Protein AF-X0X0X7-F1 (afdb_monomer)

pLDDT: mean 75.42, std 18.45, range [40.5, 97.12]

Organism: NCBI:txid412755

Sequence (252 aa):
PTFTTLTLSTIAAEDSDVDKFLVDSSGLIKYRTGIQVLSDIGASASGHNHSGVYQPLDVELTSLALLSYAAASFVKMTGVNTFALRTLQETSDDLEATIDHDNLFNFTSDEHFLQSAITEVGTIATGVWEGTDVGVSHGGTGQSTALAGFDALCPTGTKGDLAVYGGSSASVALGVGTNDQVLTADSNEASGIKWADAAGGGGYNPVPVCTSYGTEAILSSGSNDEITGSNQACDWVWLANQDNYKYLLIAG

Secondary structure (DSSP, 8-state):
---S-------PPPSS--SEEEEEETTEEEEEEHHHHHHHTTPPPS---GGGTSPP--HHHHHHHT---SSSEEEEEEETTEEEEEEHHHHHHHHHHHS-GGGSTTS-TT----HHHHHS-SS--SS---S----GGGTS-S-SSHHHHHHHH-S--STT-EEEE-STT-EEEEPPPPTTEEEEE-TTSTTSEEEEEPPP------------SS------S----------TTS-------TT---------

Solvent-accessible surface area (backbone atoms only — not comparable to full-atom values): 17124 Å² total; per-residue (Å²): 136,90,78,93,73,88,84,82,92,77,85,80,87,73,99,60,91,65,58,59,44,82,40,81,57,95,92,41,83,44,75,36,40,51,70,52,47,34,62,75,72,71,56,75,75,98,66,84,72,48,60,86,77,44,85,57,93,43,64,46,58,52,30,54,70,68,62,73,93,84,65,79,58,46,85,41,78,82,48,91,56,33,52,43,79,38,45,56,64,62,50,49,51,54,44,60,74,64,50,54,64,52,72,38,96,89,44,66,64,79,72,73,68,52,70,62,64,66,76,62,56,76,64,90,85,76,82,85,81,87,67,78,59,50,41,53,95,75,77,40,46,48,40,94,43,74,67,59,19,49,54,64,72,42,62,46,88,57,88,66,39,40,78,37,57,44,50,102,88,43,68,34,51,43,68,56,63,63,90,76,43,37,86,38,84,32,87,88,42,66,51,38,50,42,68,38,71,58,73,76,75,75,72,80,73,78,72,84,75,80,85,77,84,91,73,93,76,83,80,76,90,84,66,97,66,80,84,86,71,94,49,101,86,59,91,80,81,85,78,90,63,100,76,85,74,89,78,88,81,81,81,130

Structure (mmCIF, N/CA/C/O backbone):
data_AF-X0X0X7-F1
#
_entry.id   AF-X0X0X7-F1
#
loop_
_atom_site.group_PDB
_atom_site.id
_atom_site.type_symbol
_atom_site.label_atom_id
_atom_site.label_alt_id
_atom_site.label_comp_id
_atom_site.label_asym_id
_atom_site.label_entity_id
_atom_site.label_seq_id
_atom_site.pdbx_PDB_ins_code
_atom_site.Cartn_x
_atom_site.Cartn_y
_atom_site.Cartn_z
_atom_site.occupancy
_atom_site.B_iso_or_equiv
_atom_site.auth_seq_id
_atom_site.auth_comp_id
_atom_site.auth_asym_id
_atom_site.auth_atom_id
_atom_site.pdbx_PDB_model_num
ATOM 1 N N . PRO A 1 1 ? -43.824 -18.097 107.275 1.00 55.06 1 PRO A N 1
ATOM 2 C CA . PRO A 1 1 ? -42.745 -17.152 107.651 1.00 55.06 1 PRO A CA 1
ATOM 3 C C . PRO A 1 1 ? -42.428 -16.241 106.461 1.00 55.06 1 PRO A C 1
ATOM 5 O O . PRO A 1 1 ? -42.156 -16.735 105.374 1.00 55.06 1 PRO A O 1
ATOM 8 N N . THR A 1 2 ? -42.545 -14.928 106.641 1.00 54.38 2 THR A N 1
ATOM 9 C CA . THR A 1 2 ? -42.088 -13.937 105.660 1.00 54.38 2 THR A CA 1
ATOM 10 C C . THR A 1 2 ? -40.587 -13.751 105.844 1.00 54.38 2 THR A C 1
ATOM 12 O O . THR A 1 2 ? -40.156 -13.252 106.881 1.00 54.38 2 THR A O 1
ATOM 15 N N . PHE A 1 3 ? -39.786 -14.194 104.877 1.00 61.34 3 PHE A N 1
ATOM 16 C CA . PHE A 1 3 ? -38.349 -13.928 104.865 1.00 61.34 3 PHE A CA 1
ATOM 17 C C . PHE A 1 3 ? -38.124 -12.526 104.288 1.00 61.34 3 PHE A C 1
ATOM 19 O O . PHE A 1 3 ? -38.562 -12.244 103.178 1.00 61.34 3 PHE A O 1
ATOM 26 N N . THR A 1 4 ? -37.493 -11.634 105.053 1.00 69.00 4 THR A N 1
ATOM 27 C CA . THR A 1 4 ? -37.241 -10.234 104.657 1.00 69.00 4 THR A CA 1
ATOM 28 C C . THR A 1 4 ? -35.986 -10.063 103.805 1.00 69.00 4 THR A C 1
ATOM 30 O O . THR A 1 4 ? -35.812 -9.021 103.182 1.00 69.00 4 THR A O 1
ATOM 33 N N . THR A 1 5 ? -35.108 -11.068 103.774 1.00 67.19 5 THR A N 1
ATOM 34 C CA . THR A 1 5 ? -33.837 -11.041 103.043 1.00 67.19 5 THR A CA 1
ATOM 35 C C . THR A 1 5 ? -33.509 -12.429 102.486 1.00 67.19 5 THR A C 1
ATOM 37 O O . THR A 1 5 ? -33.541 -13.422 103.213 1.00 67.19 5 THR A O 1
ATOM 40 N N . LEU A 1 6 ? -33.196 -12.498 101.188 1.00 74.38 6 LEU A N 1
ATOM 41 C CA . LEU A 1 6 ? -32.620 -13.672 100.526 1.00 74.38 6 LEU A CA 1
ATOM 42 C C . LEU A 1 6 ? -31.122 -13.416 100.331 1.00 74.38 6 LEU A C 1
ATOM 44 O O . LEU A 1 6 ? -30.748 -12.542 99.554 1.00 74.38 6 LEU A O 1
ATOM 48 N N . THR A 1 7 ? -30.270 -14.170 101.024 1.00 78.75 7 THR A N 1
ATOM 49 C CA . THR A 1 7 ? -28.812 -14.091 100.854 1.00 78.75 7 THR A CA 1
ATOM 50 C C . THR A 1 7 ? -28.346 -15.250 99.977 1.00 78.75 7 THR A C 1
ATOM 52 O O . THR A 1 7 ? -28.445 -16.405 100.385 1.00 78.75 7 THR A O 1
ATOM 55 N N . LEU A 1 8 ? -27.837 -14.956 98.778 1.00 80.25 8 LEU A N 1
ATOM 56 C CA . LEU A 1 8 ? -27.226 -15.948 97.888 1.00 80.25 8 LEU A CA 1
ATOM 57 C C . LEU A 1 8 ? -25.730 -16.049 98.210 1.00 80.25 8 LEU A C 1
ATOM 59 O O . LEU A 1 8 ? -24.989 -15.092 98.003 1.00 80.25 8 LEU A O 1
ATOM 63 N N . SER A 1 9 ? -25.283 -17.190 98.740 1.00 84.50 9 SER A N 1
ATOM 64 C CA . SER A 1 9 ? -23.879 -17.395 99.130 1.00 84.50 9 SER A CA 1
ATOM 65 C C . SER A 1 9 ? -22.967 -17.762 97.958 1.00 84.50 9 SER A C 1
ATOM 67 O O . SER A 1 9 ? -21.756 -17.566 98.036 1.00 84.50 9 SER A O 1
ATOM 69 N N . THR A 1 10 ? -23.514 -18.332 96.882 1.00 82.50 10 THR A N 1
ATOM 70 C CA . THR A 1 10 ? -22.755 -18.747 95.695 1.00 82.50 10 THR A CA 1
ATOM 71 C C . THR A 1 10 ? -23.679 -18.790 94.480 1.00 82.50 10 THR A C 1
ATOM 73 O O . THR A 1 10 ? -24.844 -19.161 94.609 1.00 82.50 10 THR A O 1
ATOM 76 N N . ILE A 1 11 ? -23.153 -18.426 93.310 1.00 80.75 11 ILE A N 1
ATOM 77 C CA . ILE A 1 11 ? -23.794 -18.620 92.006 1.00 80.75 11 ILE A CA 1
ATOM 78 C C . ILE A 1 11 ? -22.787 -19.400 91.158 1.00 80.75 11 ILE A C 1
ATOM 80 O O . ILE A 1 11 ? -21.714 -18.879 90.861 1.00 80.75 11 ILE A O 1
ATOM 84 N N . ALA A 1 12 ? -23.089 -20.660 90.850 1.00 82.88 12 ALA A N 1
ATOM 85 C CA . ALA A 1 12 ? -22.246 -21.496 89.999 1.00 82.88 12 ALA A CA 1
ATOM 86 C C . ALA A 1 12 ? -22.635 -21.315 88.523 1.00 82.88 12 ALA A C 1
ATOM 88 O O . ALA A 1 12 ? -23.780 -20.979 88.224 1.00 82.88 12 ALA A O 1
ATOM 89 N N . ALA A 1 13 ? -21.678 -21.511 87.613 1.00 80.75 13 ALA A N 1
ATOM 90 C CA . ALA A 1 13 ? -21.984 -21.629 86.192 1.00 80.75 13 ALA A CA 1
ATOM 91 C C . ALA A 1 13 ? -22.612 -23.002 85.921 1.00 80.75 13 ALA A C 1
ATOM 93 O O . ALA A 1 13 ? -22.207 -23.993 86.528 1.00 80.75 13 ALA A O 1
ATOM 94 N N . GLU A 1 14 ? -23.579 -23.041 85.013 1.00 84.44 14 GLU A N 1
ATOM 95 C CA . GLU A 1 14 ? -24.246 -24.270 84.589 1.00 84.44 14 GLU A CA 1
ATOM 96 C C . GLU A 1 14 ? -23.585 -24.803 83.310 1.00 84.44 14 GLU A C 1
ATOM 98 O O . GLU A 1 14 ? -23.201 -24.025 82.435 1.00 84.44 14 GLU A O 1
ATOM 103 N N . ASP A 1 15 ? -23.475 -26.127 83.178 1.00 81.56 15 ASP A N 1
ATOM 104 C CA . ASP A 1 15 ? -22.828 -26.781 82.024 1.00 81.56 15 ASP A CA 1
ATOM 105 C C . ASP A 1 15 ? -23.760 -26.922 80.799 1.00 81.56 15 ASP A C 1
ATOM 107 O O . ASP A 1 15 ? -23.371 -27.456 79.759 1.00 81.56 15 ASP A O 1
ATOM 111 N N . SER A 1 16 ? -25.016 -26.476 80.913 1.00 81.75 16 SER A N 1
ATOM 112 C CA . SER A 1 16 ? -26.026 -26.536 79.850 1.00 81.75 16 SER A CA 1
ATOM 113 C C . SER A 1 16 ? -27.036 -25.397 79.977 1.00 81.75 16 SER A C 1
ATOM 115 O O . SER A 1 16 ? -27.098 -24.739 81.016 1.00 81.75 16 SER A O 1
ATOM 117 N N . ASP A 1 17 ? -27.816 -25.159 78.919 1.00 77.56 17 ASP A N 1
ATOM 118 C CA . ASP A 1 17 ? -28.828 -24.103 78.905 1.00 77.56 17 ASP A CA 1
ATOM 119 C C . ASP A 1 17 ? -29.880 -24.345 79.992 1.00 77.56 17 ASP A C 1
ATOM 121 O O . ASP A 1 17 ? -30.656 -25.304 79.953 1.00 77.56 17 ASP A O 1
ATOM 125 N N . VAL A 1 18 ? -29.887 -23.464 80.987 1.00 72.12 18 VAL A N 1
ATOM 126 C CA . VAL A 1 18 ? -30.954 -23.406 81.971 1.00 72.12 18 VAL A CA 1
ATOM 127 C C . VAL A 1 18 ? -32.014 -22.481 81.411 1.00 72.12 18 VAL A C 1
ATOM 129 O O . VAL A 1 18 ? -31.959 -21.267 81.575 1.00 72.12 18 VAL A O 1
ATOM 132 N N . ASP A 1 19 ? -3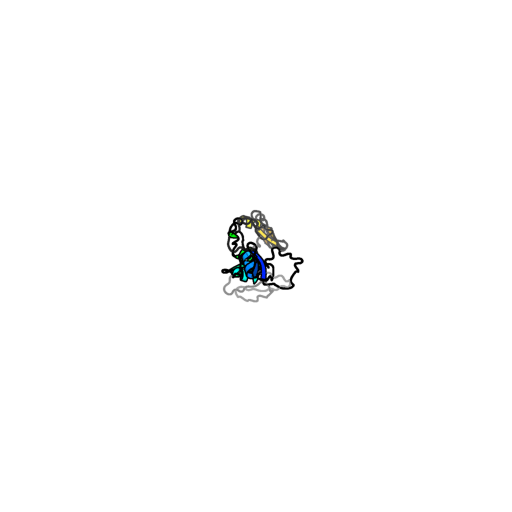3.027 -23.086 80.793 1.00 77.38 19 ASP A N 1
ATOM 133 C CA . ASP A 1 19 ? -34.190 -22.431 80.187 1.00 77.38 19 ASP A CA 1
ATOM 134 C C . ASP A 1 19 ? -34.908 -21.416 81.096 1.00 77.38 19 ASP A C 1
ATOM 136 O O . ASP A 1 19 ? -35.915 -20.868 80.667 1.00 77.38 19 ASP A O 1
ATOM 140 N N . LYS A 1 20 ? -34.493 -21.192 82.354 1.00 86.62 20 LYS A N 1
ATOM 141 C CA . LYS A 1 20 ? -35.102 -20.295 83.341 1.00 86.62 20 LYS A CA 1
ATOM 142 C C . LYS A 1 20 ? -34.054 -19.419 84.037 1.00 86.62 20 LYS A C 1
ATOM 144 O O . LYS A 1 20 ? -33.205 -19.912 84.770 1.00 86.62 20 LYS A O 1
ATOM 149 N N . PHE A 1 21 ? -34.220 -18.108 83.917 1.00 87.25 21 PHE A N 1
ATOM 150 C CA . PHE A 1 21 ? -33.419 -17.071 84.562 1.00 87.25 21 PHE A CA 1
ATOM 151 C C . PHE A 1 21 ? -34.211 -16.417 85.693 1.00 87.25 21 PHE A C 1
ATOM 153 O O . PHE A 1 21 ? -35.385 -16.091 85.515 1.00 87.25 21 PHE A O 1
ATOM 160 N N . LEU A 1 22 ? -33.587 -16.206 86.854 1.00 87.19 22 LEU A N 1
ATOM 161 C CA . LEU A 1 22 ? -34.211 -15.468 87.954 1.00 87.19 22 LEU A CA 1
ATOM 162 C C . LEU A 1 22 ? -34.229 -13.967 87.644 1.00 87.19 22 LEU A C 1
ATOM 164 O O . LEU A 1 22 ? -33.223 -13.404 87.221 1.00 87.19 22 LEU A O 1
ATOM 168 N N . VAL A 1 23 ? -35.362 -13.317 87.897 1.00 85.81 23 VAL A N 1
ATOM 169 C CA . VAL A 1 23 ? -35.540 -11.868 87.760 1.00 85.81 23 VAL A CA 1
ATOM 170 C C . VAL A 1 23 ? -36.217 -11.301 89.002 1.00 85.81 23 VAL A C 1
ATOM 172 O O . VAL A 1 23 ? -37.091 -11.944 89.587 1.00 85.81 23 VAL A O 1
ATOM 175 N N . ASP A 1 24 ? -35.847 -10.085 89.390 1.00 85.00 24 ASP A N 1
ATOM 176 C CA . ASP A 1 24 ? -36.619 -9.316 90.365 1.00 85.00 24 ASP A CA 1
ATOM 177 C C . ASP A 1 24 ? -37.770 -8.582 89.664 1.00 85.00 24 ASP A C 1
ATOM 179 O O . ASP A 1 24 ? -37.616 -8.005 88.589 1.00 85.00 24 ASP A O 1
ATOM 183 N N . SER A 1 25 ? -38.946 -8.614 90.280 1.00 82.12 25 SER A N 1
ATOM 184 C CA . SER A 1 25 ? -40.134 -7.904 89.830 1.00 82.12 25 SER A CA 1
ATOM 185 C C . SER A 1 25 ? -40.792 -7.246 91.033 1.00 82.12 25 SER A C 1
ATOM 187 O O . SER A 1 25 ? -41.669 -7.825 91.676 1.00 82.12 25 SER A O 1
ATOM 189 N N . SER A 1 26 ? -40.356 -6.017 91.317 1.00 80.50 26 SER A N 1
ATOM 190 C CA . SER A 1 26 ? -40.920 -5.169 92.372 1.00 80.50 26 SER A CA 1
ATOM 191 C C . SER A 1 26 ? -40.843 -5.810 93.767 1.00 80.50 26 SER A C 1
ATOM 193 O O . SER A 1 26 ? -41.793 -5.718 94.542 1.00 80.50 26 SER A O 1
ATOM 195 N N . GLY A 1 27 ? -39.721 -6.469 94.085 1.00 75.06 27 GLY A N 1
ATOM 196 C CA . GLY A 1 27 ? -39.495 -7.115 95.382 1.00 75.06 27 GLY A CA 1
ATOM 197 C C . GLY A 1 27 ? -39.969 -8.570 95.462 1.00 75.06 27 GLY A C 1
ATOM 198 O O . GLY A 1 27 ? -39.997 -9.147 96.549 1.00 75.06 27 GLY A O 1
ATOM 199 N N . LEU A 1 28 ? -40.339 -9.175 94.330 1.00 77.31 28 LEU A N 1
ATOM 200 C CA . LEU A 1 28 ? -40.660 -10.596 94.192 1.00 77.31 28 LEU A CA 1
ATOM 201 C C . LEU A 1 28 ? -39.709 -11.231 93.177 1.00 77.31 28 LEU A C 1
ATOM 203 O O . LEU A 1 28 ? -39.662 -10.805 92.023 1.00 77.31 28 LEU A O 1
ATOM 207 N N . ILE A 1 29 ? -39.025 -12.303 93.575 1.00 85.31 29 ILE A N 1
ATOM 208 C CA . ILE A 1 29 ? -38.214 -13.099 92.651 1.00 85.31 29 ILE A CA 1
ATOM 209 C C . ILE A 1 29 ? -39.133 -13.977 91.799 1.00 85.31 29 ILE A C 1
ATOM 211 O O . ILE A 1 29 ? -39.922 -14.772 92.316 1.00 85.31 29 ILE A O 1
ATOM 215 N N . LYS A 1 30 ? -39.027 -13.830 90.481 1.00 87.06 30 LYS A N 1
ATOM 216 C CA . LYS A 1 30 ? -39.732 -14.623 89.467 1.00 87.06 30 LYS A CA 1
ATOM 217 C C . LYS A 1 30 ? -38.704 -15.303 88.566 1.00 87.06 30 LYS A C 1
ATOM 219 O O . LYS A 1 30 ? -37.525 -14.972 88.617 1.00 87.06 30 LYS A O 1
ATOM 224 N N . TYR A 1 31 ? -39.143 -16.240 87.729 1.00 90.81 31 TYR A N 1
ATOM 225 C CA . TYR A 1 31 ? -38.311 -16.756 86.642 1.00 90.81 31 TYR A CA 1
ATOM 226 C C . TYR A 1 31 ? -38.840 -16.287 85.286 1.00 90.81 31 TYR A C 1
ATOM 228 O O . TYR A 1 31 ? -40.046 -16.102 85.102 1.00 90.81 31 TYR A O 1
ATOM 236 N N . ARG A 1 32 ? -37.929 -16.112 84.336 1.00 91.06 32 ARG A N 1
ATOM 237 C CA . ARG A 1 32 ? -38.202 -15.883 82.916 1.00 91.06 32 ARG A CA 1
ATOM 238 C C . ARG A 1 32 ? -37.571 -17.012 82.133 1.00 91.06 32 ARG A C 1
ATOM 240 O O . ARG A 1 32 ? -36.476 -17.440 82.470 1.00 91.06 32 ARG A O 1
ATOM 247 N N . THR A 1 33 ? -38.261 -17.516 81.121 1.00 91.31 33 THR A N 1
ATOM 248 C CA . THR A 1 33 ? -37.673 -18.528 80.243 1.00 91.31 33 THR A CA 1
ATOM 249 C C . THR A 1 33 ? -36.547 -17.946 79.379 1.00 91.31 33 THR A C 1
ATOM 251 O O . THR A 1 33 ? -36.518 -16.730 79.189 1.00 91.31 33 THR A O 1
ATOM 254 N N . GLY A 1 34 ? -35.668 -18.766 78.796 1.00 85.25 34 GLY A N 1
ATOM 255 C CA . GLY A 1 34 ? -34.633 -18.294 77.861 1.00 85.25 34 GLY A CA 1
ATOM 256 C C . GLY A 1 34 ? -35.210 -17.460 76.708 1.00 85.25 34 GLY A C 1
ATOM 257 O O . GLY A 1 34 ? -34.706 -16.384 76.398 1.00 85.25 34 GLY A O 1
ATOM 258 N N . ILE A 1 35 ? -36.363 -17.869 76.167 1.00 85.50 35 ILE A N 1
ATOM 259 C CA . ILE A 1 35 ? -37.104 -17.121 75.133 1.00 85.50 35 ILE A CA 1
ATOM 260 C C . ILE A 1 35 ? -37.619 -15.774 75.659 1.00 85.50 35 ILE A C 1
ATOM 262 O O . ILE A 1 35 ? -37.581 -14.762 74.961 1.00 85.50 35 ILE A O 1
ATOM 266 N N . GLN A 1 36 ? -38.118 -15.747 76.894 1.00 89.56 36 GLN A N 1
ATOM 267 C CA . GLN A 1 36 ? -38.594 -14.515 77.515 1.00 89.56 36 GLN A CA 1
ATOM 268 C C . GLN A 1 36 ? -37.445 -13.539 77.777 1.00 89.56 36 GLN A C 1
ATOM 270 O O . GLN A 1 36 ? -37.608 -12.356 77.507 1.00 89.56 36 GLN A O 1
ATOM 275 N N . VAL A 1 37 ? -36.284 -14.024 78.225 1.00 88.44 37 VAL A N 1
ATOM 276 C CA . VAL A 1 37 ? -35.083 -13.194 78.393 1.00 88.44 37 VAL A CA 1
ATOM 277 C C . VAL A 1 37 ? -34.586 -12.671 77.053 1.00 88.44 37 VAL A C 1
ATOM 279 O O . VAL A 1 37 ? -34.293 -11.485 76.957 1.00 88.44 37 VAL A O 1
ATOM 282 N N . LEU A 1 38 ? -34.560 -13.509 76.011 1.00 85.38 38 LEU A N 1
ATOM 283 C CA . LEU A 1 38 ? -34.216 -13.101 74.646 1.00 85.38 38 LEU A CA 1
ATOM 284 C C . LEU A 1 38 ? -35.081 -11.913 74.186 1.00 85.38 38 LEU A C 1
ATOM 286 O O . LEU A 1 38 ? -34.557 -10.933 73.657 1.00 85.38 38 LEU A O 1
ATOM 290 N N . SER A 1 39 ? -36.388 -11.970 74.474 1.00 86.69 39 SER A N 1
ATOM 291 C CA . SER A 1 39 ? -37.318 -10.861 74.237 1.00 86.69 39 SER A CA 1
ATOM 292 C C . SER A 1 39 ? -37.045 -9.648 75.131 1.00 86.69 39 SER A C 1
ATOM 294 O O . SER A 1 39 ? -37.128 -8.523 74.648 1.00 86.69 39 SER A O 1
ATOM 296 N N . ASP A 1 40 ? -36.755 -9.850 76.417 1.00 86.88 40 ASP A N 1
ATOM 297 C CA . ASP A 1 40 ? -36.570 -8.765 77.388 1.00 86.88 40 ASP A CA 1
ATOM 298 C C . ASP A 1 40 ? -35.302 -7.939 77.098 1.00 86.88 40 ASP A C 1
ATOM 300 O O . ASP A 1 40 ? -35.297 -6.727 77.307 1.00 86.88 40 ASP A O 1
ATOM 304 N N . ILE A 1 41 ? -34.239 -8.572 76.587 1.00 87.69 41 ILE A N 1
ATOM 305 C CA . ILE A 1 41 ? -32.957 -7.915 76.269 1.00 87.69 41 ILE A CA 1
ATOM 306 C C . ILE A 1 41 ? -32.842 -7.467 74.804 1.00 87.69 41 ILE A C 1
ATOM 308 O O . ILE A 1 41 ? -31.822 -6.900 74.417 1.00 87.69 41 ILE A O 1
ATOM 312 N N . GLY A 1 42 ? -33.858 -7.740 73.977 1.00 81.94 42 GLY A N 1
ATOM 313 C CA . GLY A 1 42 ? -33.852 -7.414 72.548 1.00 81.94 42 GLY A CA 1
ATOM 314 C C . GLY A 1 42 ? -32.783 -8.154 71.734 1.00 81.94 42 GLY A C 1
ATOM 315 O O . GLY A 1 42 ? -32.345 -7.649 70.701 1.00 81.94 42 GLY A O 1
ATOM 316 N N . ALA A 1 43 ? -32.334 -9.326 72.191 1.00 81.12 43 ALA A N 1
ATOM 317 C CA . ALA A 1 43 ? -31.357 -10.136 71.469 1.00 81.12 43 ALA A CA 1
ATOM 318 C C . ALA A 1 43 ? -32.041 -11.009 70.398 1.00 81.12 43 ALA A C 1
ATOM 320 O O . ALA A 1 43 ? -33.213 -11.364 70.508 1.00 81.12 43 ALA A O 1
ATOM 321 N N . SER A 1 44 ? -31.307 -11.361 69.339 1.00 77.88 44 SER A N 1
ATOM 322 C CA . SER A 1 44 ? -31.768 -12.272 68.280 1.00 77.88 44 SER A CA 1
ATOM 323 C C . SER A 1 44 ? -31.203 -13.672 68.507 1.00 77.88 44 SER A C 1
ATOM 325 O O . SER A 1 44 ? -30.052 -13.809 68.914 1.00 77.88 44 SER A O 1
ATOM 327 N N . ALA A 1 45 ? -31.978 -14.714 68.193 1.00 71.69 45 ALA A N 1
ATOM 328 C CA . ALA A 1 45 ? -31.462 -16.082 68.125 1.00 71.69 45 ALA A CA 1
ATOM 329 C C . ALA A 1 45 ? -30.292 -16.156 67.118 1.00 71.69 45 ALA A C 1
ATOM 331 O O . ALA A 1 45 ? -30.323 -15.439 66.114 1.00 71.69 45 ALA A O 1
ATOM 332 N N . SER A 1 46 ? -29.281 -16.998 67.392 1.00 71.44 46 SER A N 1
ATOM 333 C CA . SER A 1 46 ? -28.004 -17.163 66.658 1.00 71.44 46 SER A CA 1
ATOM 334 C C . SER A 1 46 ? -28.131 -17.667 65.209 1.00 71.44 46 SER A C 1
ATOM 336 O O . SER A 1 46 ? -27.503 -18.642 64.807 1.00 71.44 46 SER A O 1
ATOM 338 N N . GLY A 1 47 ? -28.931 -16.991 64.397 1.00 66.00 47 GLY A N 1
ATOM 339 C CA . GLY A 1 47 ? -28.938 -17.079 62.949 1.00 66.00 47 GLY A CA 1
ATOM 340 C C . GLY A 1 47 ? -28.911 -15.663 62.407 1.00 66.00 47 GLY A C 1
ATOM 341 O O . GLY A 1 47 ? -29.944 -15.137 61.998 1.00 66.00 47 GLY A O 1
ATOM 342 N N . HIS A 1 48 ? -27.750 -15.008 62.451 1.00 65.12 48 HIS A N 1
ATOM 343 C CA . HIS A 1 48 ? -27.605 -13.718 61.789 1.00 65.12 48 HIS A CA 1
ATOM 344 C C . HIS A 1 48 ? -27.775 -13.935 60.281 1.00 65.12 48 HIS A C 1
ATOM 346 O O . HIS A 1 48 ? -26.903 -14.471 59.601 1.00 65.12 48 HIS A O 1
ATOM 352 N N . ASN A 1 49 ? -28.944 -13.558 59.762 1.00 66.50 49 ASN A N 1
ATOM 353 C CA . ASN A 1 49 ? -29.194 -13.504 58.335 1.00 66.50 49 ASN A CA 1
ATOM 354 C C . ASN A 1 49 ? -28.405 -12.323 57.768 1.00 66.50 49 ASN A C 1
ATOM 356 O O . ASN A 1 49 ? -28.837 -11.173 57.835 1.00 66.50 49 ASN A O 1
ATOM 360 N N . HIS A 1 50 ? -27.237 -12.610 57.207 1.00 69.88 50 HIS A N 1
ATOM 361 C CA . HIS A 1 50 ? -26.422 -11.590 56.569 1.00 69.88 50 HIS A CA 1
ATOM 362 C C . HIS A 1 50 ? -26.935 -11.192 55.175 1.00 69.88 50 HIS A C 1
ATOM 364 O O . HIS A 1 50 ? -26.255 -10.419 54.525 1.00 69.88 50 HIS A O 1
ATOM 370 N N . SER A 1 51 ? -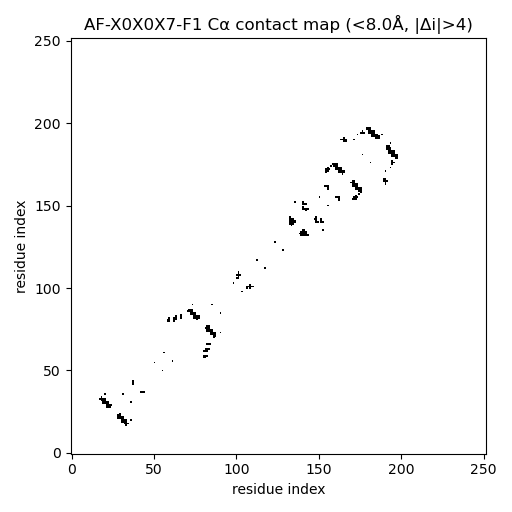28.107 -11.637 54.695 1.00 68.12 51 SER A N 1
ATOM 371 C CA . SER A 1 51 ? -28.676 -11.159 53.410 1.00 68.12 51 SER A CA 1
ATOM 372 C C . SER A 1 51 ? -28.989 -9.655 53.383 1.00 68.12 51 SER A C 1
ATOM 374 O O . SER A 1 51 ? -29.190 -9.091 52.315 1.00 68.12 51 SER A O 1
ATOM 376 N N . GLY A 1 52 ? -29.020 -8.991 54.545 1.00 64.75 52 GLY A N 1
ATOM 377 C CA . GLY A 1 52 ? -29.078 -7.527 54.649 1.00 64.75 52 GLY A CA 1
ATOM 378 C C . GLY A 1 52 ? -27.710 -6.838 54.750 1.00 64.75 52 GLY A C 1
ATOM 379 O O . GLY A 1 52 ? -27.660 -5.616 54.835 1.00 64.75 52 GLY A O 1
ATOM 380 N N . VAL A 1 53 ? -26.612 -7.603 54.788 1.00 77.31 53 VAL A N 1
ATOM 381 C CA . VAL A 1 53 ? -25.225 -7.121 54.959 1.00 77.31 53 VAL A CA 1
ATOM 382 C C . VAL A 1 53 ? -24.349 -7.517 53.761 1.00 77.31 53 VAL A C 1
ATOM 384 O O . VAL A 1 53 ? -23.572 -6.705 53.268 1.00 77.31 53 VAL A O 1
ATOM 387 N N . TYR A 1 54 ? -24.503 -8.744 53.264 1.00 77.00 54 TYR A N 1
ATOM 388 C CA . TYR A 1 54 ? -24.009 -9.230 51.980 1.00 77.00 54 TYR A CA 1
ATOM 389 C C . TYR A 1 54 ? -25.126 -9.169 50.950 1.00 77.00 54 TYR A C 1
ATOM 391 O O . TYR A 1 54 ? -26.301 -9.309 51.288 1.00 77.00 54 TYR A O 1
ATOM 399 N N . GLN A 1 55 ? -24.751 -9.013 49.684 1.00 76.56 55 GLN A N 1
ATOM 400 C CA . GLN A 1 55 ? -25.703 -9.154 48.591 1.00 76.56 55 GLN A CA 1
ATOM 401 C C . GLN A 1 55 ? -26.308 -10.568 48.663 1.00 76.56 55 GLN A C 1
ATOM 403 O O . GLN A 1 55 ? -25.541 -11.536 48.748 1.00 76.56 55 GLN A O 1
ATOM 408 N N . PRO A 1 56 ? -27.647 -10.712 48.735 1.00 80.44 56 PRO A N 1
ATOM 409 C CA . PRO A 1 56 ? -28.286 -12.020 48.703 1.00 80.44 56 PRO A CA 1
ATOM 410 C C . PRO A 1 56 ? -27.794 -12.805 47.489 1.00 80.44 56 PRO A C 1
ATOM 412 O O . PRO A 1 56 ? -27.559 -12.214 46.439 1.00 80.44 56 PRO A O 1
ATOM 415 N N . LEU A 1 57 ? -27.660 -14.129 47.617 1.00 85.31 57 LEU A N 1
ATOM 416 C CA . LEU A 1 57 ? -27.384 -14.960 46.449 1.00 85.31 57 LEU A CA 1
ATOM 417 C C . LEU A 1 57 ? -28.492 -14.733 45.418 1.00 85.31 57 LEU A C 1
ATOM 419 O O . LEU A 1 57 ? -29.647 -15.091 45.650 1.00 85.31 57 LEU A O 1
ATOM 423 N N . ASP A 1 58 ? -28.117 -14.147 44.294 1.00 88.31 58 ASP A N 1
ATOM 424 C CA . ASP A 1 58 ? -28.988 -13.902 43.162 1.00 88.31 58 ASP A CA 1
ATOM 425 C C . ASP A 1 58 ? -28.419 -14.563 41.903 1.00 88.31 58 ASP A C 1
ATOM 427 O O . ASP A 1 58 ? -27.399 -15.264 41.913 1.00 88.31 58 ASP A O 1
ATOM 431 N N . VAL A 1 59 ? -29.140 -14.396 40.802 1.00 91.88 59 VAL A N 1
ATOM 432 C CA . VAL A 1 59 ? -28.781 -14.980 39.511 1.00 91.88 59 VAL A CA 1
ATOM 433 C C . VAL A 1 59 ? -27.483 -14.394 38.944 1.00 91.88 59 VAL A C 1
ATOM 435 O O . VAL A 1 59 ? -26.733 -15.129 38.305 1.00 91.88 59 VAL A O 1
ATOM 438 N N . GLU A 1 60 ? -27.173 -13.124 39.222 1.00 93.50 60 GLU A N 1
ATOM 439 C CA . GLU A 1 60 ? -25.936 -12.478 38.769 1.00 93.50 60 GLU A CA 1
ATOM 440 C C . GLU A 1 60 ? -24.725 -13.061 39.499 1.00 93.50 60 GLU A C 1
ATOM 442 O O . GLU A 1 60 ? -23.765 -13.512 38.867 1.00 93.50 60 GLU A O 1
ATOM 447 N N . LEU A 1 61 ? -24.800 -13.134 40.830 1.00 91.00 61 LEU A N 1
ATOM 448 C CA . LEU A 1 61 ? -23.747 -13.679 41.676 1.00 91.00 61 LEU A CA 1
ATOM 449 C C . LEU A 1 61 ? -23.551 -15.176 41.430 1.00 91.00 61 LEU A C 1
ATOM 451 O O . LEU A 1 61 ? -22.417 -15.654 41.422 1.00 91.00 61 LEU A O 1
ATOM 455 N N . THR A 1 62 ? -24.637 -15.907 41.161 1.00 92.88 62 THR A N 1
ATOM 456 C CA . THR A 1 62 ? -24.567 -17.315 40.747 1.00 92.88 62 THR A CA 1
ATOM 457 C C . THR A 1 62 ? -23.794 -17.456 39.438 1.00 92.88 62 THR A C 1
ATOM 459 O O . THR A 1 62 ? -22.889 -18.281 39.355 1.00 92.88 62 THR A O 1
ATOM 462 N N . SER A 1 63 ? -24.092 -16.639 38.423 1.00 95.69 63 SER A N 1
ATOM 463 C CA . SER A 1 63 ? -23.375 -16.702 37.146 1.00 95.69 63 SER A CA 1
ATOM 464 C C . SER A 1 63 ? -21.906 -16.308 37.277 1.00 95.69 63 SER A C 1
ATOM 466 O O . SER A 1 63 ? -21.062 -16.906 36.612 1.00 95.69 63 SER A O 1
ATOM 468 N N . LEU A 1 64 ? -21.592 -15.317 38.110 1.00 93.88 64 LEU A N 1
ATOM 469 C CA . LEU A 1 64 ? -20.220 -14.870 38.325 1.00 93.88 64 LEU A CA 1
ATOM 470 C C . LEU A 1 64 ? -19.399 -15.918 39.093 1.00 93.88 64 LEU A C 1
ATOM 472 O O . LEU A 1 64 ? -18.242 -16.163 38.758 1.00 93.88 64 LEU A O 1
ATOM 476 N N . ALA A 1 65 ? -20.012 -16.588 40.073 1.00 93.81 65 ALA A N 1
ATOM 477 C CA . ALA A 1 65 ? -19.383 -17.659 40.843 1.00 93.81 65 ALA A CA 1
ATOM 478 C C . ALA A 1 65 ? -19.073 -18.917 40.009 1.00 93.81 65 ALA A C 1
ATOM 480 O O . ALA A 1 65 ? -18.221 -19.712 40.402 1.00 93.81 65 ALA A O 1
ATOM 481 N N . LEU A 1 66 ? -19.740 -19.102 38.863 1.00 94.69 66 LEU A N 1
ATOM 482 C CA . LEU A 1 66 ? -19.481 -20.206 37.932 1.00 94.69 66 LEU A CA 1
ATOM 483 C C . LEU A 1 66 ? -18.271 -19.966 37.011 1.00 94.69 66 LEU A C 1
ATOM 485 O O . LEU A 1 66 ? -17.860 -20.884 36.299 1.00 94.69 66 LEU A O 1
ATOM 489 N N . LEU A 1 67 ? -17.686 -18.764 37.004 1.00 95.75 67 LEU A N 1
ATOM 490 C CA . LEU A 1 67 ? -16.507 -18.473 36.190 1.00 95.75 67 LEU A CA 1
ATOM 491 C C . LEU A 1 67 ? -15.266 -19.161 36.773 1.00 95.75 67 LEU A C 1
ATOM 493 O O . LEU A 1 67 ? -14.914 -18.968 37.935 1.00 95.75 67 LEU A O 1
ATOM 497 N N . SER A 1 68 ? -14.564 -19.933 35.944 1.00 94.31 68 SER A N 1
ATOM 498 C CA . SER A 1 68 ? -13.327 -20.618 36.324 1.00 94.31 68 SER A CA 1
ATOM 499 C C . SER A 1 68 ? -12.147 -20.049 35.549 1.00 94.31 68 SER A C 1
ATOM 501 O O . SER A 1 68 ? -12.185 -19.970 34.322 1.00 94.31 68 SER A O 1
ATOM 503 N N . TYR A 1 69 ? -11.091 -19.653 36.257 1.00 93.12 69 TYR A N 1
ATOM 504 C CA . TYR A 1 69 ? -9.871 -19.167 35.624 1.00 93.12 69 TYR A CA 1
ATOM 505 C C . TYR A 1 69 ? -9.180 -20.297 34.849 1.00 93.12 69 TYR A C 1
ATOM 507 O O . TYR A 1 69 ? -8.674 -21.247 35.445 1.00 93.12 69 TYR A O 1
ATOM 515 N N . ALA A 1 70 ? -9.123 -20.162 33.525 1.00 88.19 70 ALA A N 1
ATOM 516 C CA . ALA A 1 70 ? -8.340 -21.037 32.652 1.00 88.19 70 ALA A CA 1
ATOM 517 C C . ALA A 1 70 ? -7.043 -20.358 32.172 1.00 88.19 70 ALA A C 1
ATOM 519 O O . ALA A 1 70 ? -5.987 -20.986 32.133 1.00 88.19 70 ALA A O 1
ATOM 520 N N . ALA A 1 71 ? -7.119 -19.069 31.832 1.00 93.38 71 ALA A N 1
ATOM 521 C CA . ALA A 1 71 ? -6.010 -18.222 31.396 1.00 93.38 71 ALA A CA 1
ATOM 522 C C . ALA A 1 71 ? -6.367 -16.740 31.610 1.00 93.38 71 ALA A C 1
ATOM 524 O O . ALA A 1 71 ? -7.518 -16.418 31.926 1.00 93.38 71 ALA A O 1
ATOM 525 N N . ALA A 1 72 ? -5.407 -15.834 31.391 1.00 95.75 72 ALA A N 1
ATOM 526 C CA . ALA A 1 72 ? -5.662 -14.393 31.391 1.00 95.75 72 ALA A CA 1
ATOM 527 C C . ALA A 1 72 ? -6.842 -14.063 30.459 1.00 95.75 72 ALA A C 1
ATOM 529 O O . ALA A 1 72 ? -6.850 -14.447 29.290 1.00 95.75 72 ALA A O 1
ATOM 530 N N . SER A 1 73 ? -7.871 -13.432 31.020 1.00 95.62 73 SER A N 1
ATOM 531 C CA . SER A 1 73 ? -9.181 -13.247 30.392 1.00 95.62 73 SER A CA 1
ATOM 532 C C . SER A 1 73 ? -9.881 -12.031 30.995 1.00 95.62 73 SER A C 1
ATOM 534 O O . SER A 1 73 ? -9.565 -11.622 32.114 1.00 95.62 73 SER A O 1
ATOM 536 N N . PHE A 1 74 ? -10.881 -11.513 30.288 1.00 94.69 74 PHE A N 1
ATOM 537 C CA . PHE A 1 74 ? -11.839 -10.541 30.807 1.00 94.69 74 PHE A CA 1
ATOM 538 C C . PHE A 1 74 ? -13.194 -11.205 31.071 1.00 94.69 74 PHE A C 1
ATOM 540 O O . PHE A 1 74 ? -13.561 -12.183 30.419 1.00 94.69 74 PHE A O 1
ATOM 547 N N . VAL A 1 75 ? -13.959 -10.671 32.023 1.00 95.75 75 VAL A N 1
ATOM 548 C CA . VAL A 1 75 ? -15.362 -11.057 32.224 1.00 95.75 75 VAL A CA 1
ATOM 549 C C . VAL A 1 75 ? -16.221 -10.273 31.236 1.00 95.75 75 VAL A C 1
ATOM 551 O O . VAL A 1 75 ? -16.135 -9.048 31.185 1.00 95.75 75 VAL A O 1
ATOM 554 N N . LYS A 1 76 ? -17.071 -10.965 30.475 1.00 93.50 76 LYS A N 1
ATOM 555 C CA . LYS A 1 76 ? -18.079 -10.358 29.599 1.00 93.50 76 LYS A CA 1
ATOM 556 C C . LYS A 1 76 ? -19.485 -10.708 30.061 1.00 93.50 76 LYS A C 1
ATOM 558 O O . LYS A 1 76 ? -19.750 -11.837 30.470 1.00 93.50 76 LYS A O 1
ATOM 563 N N . MET A 1 77 ? -20.399 -9.758 29.923 1.00 94.81 77 MET A N 1
ATOM 564 C CA . MET A 1 77 ? -21.829 -10.015 30.033 1.00 94.81 77 MET A CA 1
ATOM 565 C C . MET A 1 77 ? -22.330 -10.516 28.676 1.00 94.81 77 MET A C 1
ATOM 567 O O . MET A 1 77 ? -22.176 -9.838 27.664 1.00 94.81 77 MET A O 1
ATOM 571 N N . THR A 1 78 ? -22.877 -11.727 28.639 1.00 93.62 78 THR A N 1
ATOM 572 C CA . THR A 1 78 ? -23.396 -12.357 27.405 1.00 93.62 78 THR A CA 1
ATOM 573 C C . THR A 1 78 ? -24.918 -12.306 27.313 1.00 93.62 78 THR A C 1
ATOM 575 O O . THR A 1 78 ? -25.494 -12.578 26.264 1.00 93.62 78 THR A O 1
ATOM 578 N N . GLY A 1 79 ? -25.566 -11.917 28.406 1.00 94.62 79 GLY A N 1
ATOM 579 C CA . GLY A 1 79 ? -26.998 -11.715 28.524 1.00 94.62 79 GLY A CA 1
ATOM 580 C C . GLY A 1 79 ? -27.327 -11.168 29.907 1.00 94.62 79 GLY A C 1
ATOM 581 O O . GLY A 1 79 ? -26.442 -11.024 30.753 1.00 94.62 79 GLY A O 1
ATOM 582 N N . VAL A 1 80 ? -28.606 -10.876 30.150 1.00 94.81 80 VAL A N 1
ATOM 583 C CA . VAL A 1 80 ? -29.090 -10.456 31.473 1.00 94.81 80 VAL A CA 1
ATOM 584 C C . VAL A 1 80 ? -28.672 -11.500 32.510 1.00 94.81 80 VAL A C 1
ATOM 586 O O . VAL A 1 80 ? -28.927 -12.692 32.333 1.00 94.81 80 VAL A O 1
ATOM 589 N N . ASN A 1 81 ? -27.984 -11.055 33.561 1.00 94.25 81 ASN A N 1
ATOM 590 C CA . ASN A 1 81 ? -27.486 -11.888 34.655 1.00 94.25 81 ASN A CA 1
ATOM 591 C C . ASN A 1 81 ? -26.591 -13.068 34.226 1.00 94.25 81 ASN A C 1
ATOM 593 O O . ASN A 1 81 ? -26.475 -14.045 34.960 1.00 94.25 81 ASN A O 1
ATOM 597 N N . THR A 1 82 ? -25.989 -13.010 33.032 1.00 95.44 82 THR A N 1
ATOM 598 C CA . THR A 1 82 ? -25.180 -14.101 32.472 1.00 95.44 82 THR A CA 1
ATOM 599 C C . THR A 1 82 ? -23.797 -13.591 32.092 1.00 95.44 82 THR A C 1
ATOM 601 O O . THR A 1 82 ? -23.635 -12.812 31.148 1.00 95.44 82 THR A O 1
ATOM 604 N N . PHE A 1 83 ? -22.785 -14.077 32.798 1.00 97.12 83 PHE A N 1
ATOM 605 C CA . PHE A 1 83 ? -21.384 -13.741 32.600 1.00 97.12 83 PHE A CA 1
ATOM 606 C C . PHE A 1 83 ? -20.608 -14.933 32.043 1.00 97.12 83 PHE A C 1
ATOM 608 O O . PHE A 1 83 ? -20.864 -16.084 32.389 1.00 97.12 83 PHE A O 1
ATOM 615 N N . ALA A 1 84 ? -19.638 -14.642 31.184 1.00 95.31 84 ALA A N 1
ATOM 616 C CA . ALA A 1 84 ? -18.686 -15.607 30.653 1.00 95.31 84 ALA A CA 1
ATOM 617 C C . ALA A 1 84 ? -17.280 -15.000 30.668 1.00 95.31 84 ALA A C 1
ATOM 619 O O . ALA A 1 84 ? -17.124 -13.779 30.716 1.00 95.31 84 ALA A O 1
ATOM 620 N N . LEU A 1 85 ? -16.250 -15.839 30.583 1.00 95.94 85 LEU A N 1
ATOM 621 C CA . LEU A 1 85 ? -14.901 -15.361 30.299 1.00 95.94 85 LEU A CA 1
ATOM 622 C C . LEU A 1 85 ? -14.733 -15.176 28.791 1.00 95.94 85 LEU A C 1
ATOM 624 O O . LEU A 1 85 ? -15.228 -15.973 27.995 1.00 95.94 85 LEU A O 1
ATOM 628 N N . ARG A 1 86 ? -14.038 -14.110 28.409 1.00 94.38 86 ARG A N 1
ATOM 629 C CA . ARG A 1 86 ? -13.508 -13.909 27.065 1.00 94.38 86 ARG A CA 1
ATOM 630 C C . ARG A 1 86 ? -11.994 -13.863 27.170 1.00 94.38 86 ARG A C 1
ATOM 632 O O . ARG A 1 86 ? -11.446 -13.137 27.999 1.00 94.38 86 ARG A O 1
ATOM 639 N N . THR A 1 87 ? -11.327 -14.660 26.356 1.00 94.19 87 THR A N 1
ATOM 640 C CA . THR A 1 87 ? -9.866 -14.700 26.306 1.00 94.19 87 THR A CA 1
ATOM 641 C C . THR A 1 87 ? -9.302 -13.372 25.792 1.00 94.19 87 THR A C 1
ATOM 643 O O . THR A 1 87 ? -10.012 -12.562 25.184 1.00 94.19 87 THR A O 1
ATOM 646 N N . LEU A 1 88 ? -8.004 -13.140 26.014 1.00 92.69 88 LEU A N 1
ATOM 647 C CA . LEU A 1 88 ? -7.323 -11.969 25.450 1.00 92.69 88 LEU A CA 1
ATOM 648 C C . LEU A 1 88 ? -7.373 -11.960 23.914 1.00 92.69 88 LEU A C 1
ATOM 650 O O . LEU A 1 88 ? -7.586 -10.899 23.339 1.00 92.69 88 LEU A O 1
ATOM 654 N N . GLN A 1 89 ? -7.247 -13.127 23.266 1.00 91.94 89 GLN A N 1
ATOM 655 C CA . GLN A 1 89 ? -7.314 -13.246 21.804 1.00 91.94 89 GLN A CA 1
ATOM 656 C C . GLN A 1 89 ? -8.688 -12.835 21.278 1.00 91.94 89 GLN A C 1
ATOM 658 O O . GLN A 1 89 ? -8.788 -11.940 20.457 1.00 91.94 89 GLN A O 1
ATOM 663 N N . GLU A 1 90 ? -9.755 -13.412 21.826 1.00 91.56 90 GLU A N 1
ATOM 664 C CA . GLU A 1 90 ? -11.121 -13.079 21.415 1.00 91.56 90 GLU A CA 1
ATOM 665 C C . GLU A 1 90 ? -11.480 -11.610 21.681 1.00 91.56 90 GLU A C 1
ATOM 667 O O . GLU A 1 90 ? -12.357 -11.064 21.022 1.00 91.56 90 GLU A O 1
ATOM 672 N N . THR A 1 91 ? -10.870 -10.981 22.691 1.00 89.56 91 THR A N 1
ATOM 673 C CA . THR A 1 91 ? -11.033 -9.540 22.947 1.00 89.56 91 THR A CA 1
ATOM 674 C C . THR A 1 91 ? -10.275 -8.715 21.913 1.00 89.56 91 THR A C 1
ATOM 676 O O . THR A 1 91 ? -10.786 -7.703 21.452 1.00 89.56 91 THR A O 1
ATOM 679 N N . SER A 1 92 ? -9.075 -9.154 21.532 1.00 86.25 92 SER A N 1
ATOM 680 C CA . SER A 1 92 ? -8.302 -8.530 20.462 1.00 86.25 92 SER A CA 1
ATOM 681 C C . SER A 1 92 ? -9.029 -8.620 19.124 1.00 86.25 92 SER A C 1
ATOM 683 O O . SER A 1 92 ? -9.064 -7.631 18.409 1.00 86.25 92 SER A O 1
ATOM 685 N N . ASP A 1 93 ? -9.643 -9.763 18.815 1.00 85.50 93 ASP A N 1
ATOM 686 C CA . ASP A 1 93 ? -10.389 -9.970 17.571 1.00 85.50 93 ASP A CA 1
ATOM 687 C C . ASP A 1 93 ? -11.645 -9.086 17.521 1.00 85.50 93 ASP A C 1
ATOM 689 O O . ASP A 1 93 ? -11.912 -8.448 16.506 1.00 85.50 93 ASP A O 1
ATOM 693 N N . ASP A 1 94 ? -12.399 -8.999 18.629 1.00 85.00 94 ASP A N 1
ATOM 694 C CA . ASP A 1 94 ? -13.549 -8.091 18.737 1.00 85.00 94 ASP A CA 1
ATOM 695 C C . ASP A 1 94 ? -13.107 -6.628 18.545 1.00 85.00 94 ASP A C 1
ATOM 697 O O . ASP A 1 94 ? -13.795 -5.863 17.872 1.00 85.00 94 ASP A O 1
ATOM 701 N N . LEU A 1 95 ? -11.974 -6.231 19.138 1.00 84.50 95 LEU A N 1
ATOM 702 C CA . LEU A 1 95 ? -11.455 -4.868 19.048 1.00 84.50 95 LEU A CA 1
ATOM 703 C C . LEU A 1 95 ? -10.930 -4.555 17.651 1.00 84.50 95 LEU A C 1
ATOM 705 O O . LEU A 1 95 ? -11.323 -3.536 17.117 1.00 84.50 95 LEU A O 1
ATOM 709 N N . GLU A 1 96 ? -10.143 -5.426 17.031 1.00 81.12 96 GLU A N 1
ATOM 710 C CA . GLU A 1 96 ? -9.662 -5.254 15.654 1.00 81.12 96 GLU A CA 1
ATOM 711 C C . GLU A 1 96 ? -10.824 -5.189 14.649 1.00 81.12 96 GLU A C 1
ATOM 713 O O . GLU A 1 96 ? -10.805 -4.395 13.718 1.00 81.12 96 GLU A O 1
ATOM 718 N N . ALA A 1 97 ? -11.878 -5.990 14.847 1.00 69.19 97 ALA A N 1
ATOM 719 C CA . ALA A 1 97 ? -13.046 -5.983 13.966 1.00 69.19 97 ALA A CA 1
ATOM 720 C C . ALA A 1 97 ? -14.012 -4.806 14.218 1.00 69.19 97 ALA A C 1
ATOM 722 O O . ALA A 1 97 ? -14.808 -4.474 13.340 1.00 69.19 97 ALA A O 1
ATOM 723 N N . THR A 1 98 ? -13.996 -4.206 15.416 1.00 72.19 98 THR A N 1
ATOM 724 C CA . THR A 1 98 ? -14.902 -3.102 15.807 1.00 72.19 98 THR A CA 1
ATOM 725 C C . THR A 1 98 ? -14.239 -1.733 15.681 1.00 72.19 98 THR A C 1
ATOM 727 O O . THR A 1 98 ? -14.902 -0.740 15.379 1.00 72.19 98 THR A O 1
ATOM 730 N N . ILE A 1 99 ? -12.937 -1.666 15.939 1.00 76.38 99 ILE A N 1
ATOM 731 C CA . ILE A 1 99 ? -12.101 -0.496 15.722 1.00 76.38 99 ILE A CA 1
ATOM 732 C C . ILE A 1 99 ? -11.786 -0.483 14.234 1.00 76.38 99 ILE A C 1
ATOM 734 O O . ILE A 1 99 ? -10.798 -1.043 13.778 1.00 76.38 99 ILE A O 1
ATOM 738 N N . ASP A 1 100 ? -12.647 0.177 13.473 1.00 71.06 100 ASP A N 1
ATOM 739 C CA . ASP A 1 100 ? -12.259 0.623 12.149 1.00 71.06 100 ASP A CA 1
ATOM 740 C C . ASP A 1 100 ? -11.110 1.628 12.319 1.00 71.06 100 ASP A C 1
ATOM 742 O O . ASP A 1 100 ? -11.309 2.757 12.783 1.00 71.06 100 ASP A O 1
ATOM 746 N N . HIS A 1 101 ? -9.888 1.180 12.027 1.00 67.31 101 HIS A N 1
ATOM 747 C CA . HIS A 1 101 ? -8.686 1.998 12.136 1.00 67.31 101 HIS A CA 1
ATOM 748 C C . HIS A 1 101 ? -8.778 3.272 11.278 1.00 67.31 101 HIS A C 1
ATOM 750 O O . HIS A 1 101 ? -8.202 4.286 11.674 1.00 67.31 101 HIS A O 1
ATOM 756 N N . ASP A 1 102 ? -9.578 3.2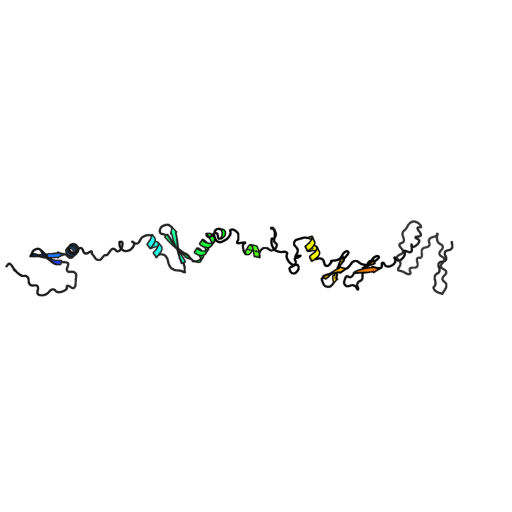72 10.201 1.00 66.56 102 ASP A N 1
ATOM 757 C CA . ASP A 1 102 ? -9.821 4.441 9.343 1.00 66.56 102 ASP A CA 1
ATOM 758 C C . ASP A 1 102 ? -10.718 5.501 10.003 1.00 66.56 102 ASP A C 1
ATOM 760 O O . ASP A 1 102 ? -10.770 6.651 9.559 1.00 66.56 102 ASP A O 1
ATOM 764 N N . ASN A 1 103 ? -11.416 5.126 11.080 1.00 63.22 103 ASN A N 1
ATOM 765 C CA . ASN A 1 103 ? -12.279 5.995 11.878 1.00 63.22 103 ASN A CA 1
ATOM 766 C C . ASN A 1 103 ? -11.627 6.450 13.198 1.00 63.22 103 ASN A C 1
ATOM 768 O O . ASN A 1 103 ? -12.239 7.198 13.972 1.00 63.22 103 ASN A O 1
ATOM 772 N N . LEU A 1 104 ? -10.384 6.040 13.480 1.00 72.88 104 LEU A N 1
ATOM 773 C CA . LEU A 1 104 ? -9.623 6.579 14.604 1.00 72.88 104 LEU A CA 1
ATOM 774 C C . LEU A 1 104 ? -9.088 7.961 14.237 1.00 72.88 104 LEU A C 1
ATOM 776 O O . LEU A 1 104 ? -8.300 8.106 13.315 1.00 72.88 104 LEU A O 1
ATOM 780 N N . PHE A 1 105 ? -9.472 8.970 15.026 1.00 63.94 105 PHE A N 1
ATOM 781 C CA . PHE A 1 105 ? -9.235 10.416 14.830 1.00 63.94 105 PHE A CA 1
ATOM 782 C C . PHE A 1 105 ? -7.763 10.848 14.617 1.00 63.94 105 PHE A C 1
ATOM 784 O O . PHE A 1 105 ? -7.486 12.036 14.468 1.00 63.94 105 PHE A O 1
ATOM 791 N N . ASN A 1 106 ? -6.818 9.909 14.659 1.00 62.91 106 ASN A N 1
ATOM 792 C CA . ASN A 1 106 ? -5.384 10.129 14.537 1.00 62.91 106 ASN A CA 1
ATOM 793 C C . ASN A 1 106 ? -4.743 9.388 13.344 1.00 62.91 106 ASN A C 1
ATOM 795 O O . ASN A 1 106 ? -3.519 9.416 13.223 1.00 62.91 106 ASN A O 1
ATOM 799 N N . PHE A 1 107 ? -5.547 8.747 12.492 1.00 62.75 107 PHE A N 1
ATOM 800 C CA . PHE A 1 107 ? -5.144 8.191 11.202 1.00 62.75 107 PHE A CA 1
ATOM 801 C C . PHE A 1 107 ? -6.012 8.826 10.112 1.00 62.75 107 PHE A C 1
ATOM 803 O O . PHE A 1 107 ? -7.213 9.020 10.301 1.00 62.75 107 PHE A O 1
ATOM 810 N N . THR A 1 108 ? -5.407 9.222 8.995 1.00 62.94 108 THR A N 1
ATOM 811 C CA . THR A 1 108 ? -6.175 9.668 7.829 1.00 62.94 108 THR A CA 1
ATOM 812 C C . THR A 1 108 ? -6.867 8.437 7.236 1.00 62.94 108 THR A C 1
ATOM 814 O O . THR A 1 108 ? -6.207 7.417 7.039 1.00 62.94 108 THR A O 1
ATOM 817 N N . SER A 1 109 ? -8.175 8.502 6.969 1.00 58.44 109 SER A N 1
ATOM 818 C CA . SER A 1 109 ? -8.911 7.391 6.345 1.00 58.44 109 SER A CA 1
ATOM 819 C C . SER A 1 109 ? -8.233 6.952 5.033 1.00 58.44 109 SER A C 1
ATOM 821 O O . SER A 1 109 ? -7.802 7.813 4.264 1.00 58.44 109 SER A O 1
ATOM 823 N N . ASP A 1 110 ? -8.137 5.638 4.794 1.00 57.50 110 ASP A N 1
ATOM 824 C CA . ASP A 1 110 ? -7.480 4.992 3.638 1.00 57.50 110 ASP A CA 1
ATOM 825 C C . ASP A 1 110 ? -5.928 5.061 3.594 1.00 57.50 110 ASP A C 1
ATOM 827 O O . ASP A 1 110 ? -5.324 4.763 2.561 1.00 57.50 110 ASP A O 1
ATOM 831 N N . GLU A 1 111 ? -5.227 5.398 4.688 1.00 63.44 111 GLU A N 1
ATOM 832 C CA . GLU A 1 111 ? -3.744 5.387 4.699 1.00 63.44 111 GLU A CA 1
ATOM 833 C C . GLU A 1 111 ? -3.116 3.984 4.753 1.00 63.44 111 GLU A C 1
ATOM 835 O O . GLU A 1 111 ? -1.934 3.807 4.437 1.00 63.44 111 GLU A O 1
ATOM 840 N N . HIS A 1 112 ? -3.896 2.958 5.090 1.00 62.69 112 HIS A N 1
ATOM 841 C CA . HIS A 1 112 ? -3.434 1.578 5.063 1.00 62.69 112 HIS A CA 1
ATOM 842 C C . HIS A 1 112 ? -3.681 0.95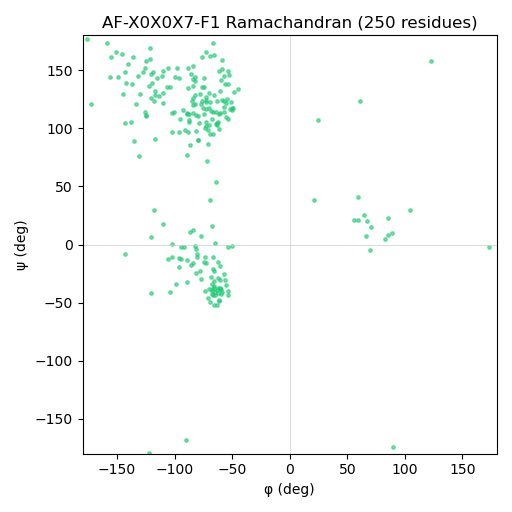1 3.690 1.00 62.69 112 HIS A C 1
ATOM 844 O O . HIS A 1 112 ? -4.549 0.097 3.512 1.00 62.69 112 HIS A O 1
ATOM 850 N N . PHE A 1 113 ? -2.836 1.293 2.712 1.00 63.72 113 PHE A N 1
ATOM 851 C CA . PHE A 1 113 ? -2.594 0.361 1.610 1.00 63.72 113 PHE A CA 1
ATOM 852 C C . PHE A 1 113 ? -2.215 -0.981 2.245 1.00 63.72 113 PHE A C 1
ATOM 854 O O . PHE A 1 113 ? -1.223 -1.057 2.976 1.00 63.72 113 PHE A O 1
ATOM 861 N N . LEU A 1 114 ? -3.019 -2.027 2.032 1.00 61.88 114 LEU A N 1
ATOM 862 C CA . LEU A 1 114 ? -2.725 -3.352 2.574 1.00 61.88 114 LEU A CA 1
ATOM 863 C C . LEU A 1 114 ? -1.257 -3.696 2.265 1.00 61.88 114 LEU A C 1
ATOM 865 O O . LEU A 1 114 ? -0.810 -3.544 1.129 1.00 61.88 114 LEU A O 1
ATOM 869 N N . GLN A 1 115 ? -0.483 -4.160 3.252 1.00 56.41 115 GLN A N 1
ATOM 870 C CA . GLN A 1 115 ? 0.921 -4.540 3.025 1.00 56.41 115 GLN A CA 1
ATOM 871 C C . GLN A 1 115 ? 1.042 -5.600 1.914 1.00 56.41 115 GLN A C 1
ATOM 873 O O . GLN A 1 115 ? 2.010 -5.583 1.148 1.00 56.41 115 GLN A O 1
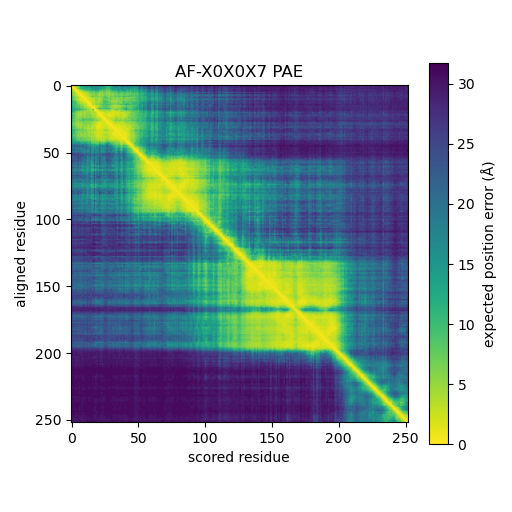ATOM 878 N N . SER A 1 116 ? 0.021 -6.454 1.772 1.00 60.38 116 SER A N 1
ATOM 879 C CA . SER A 1 116 ? -0.149 -7.379 0.648 1.00 60.38 116 SER A CA 1
ATOM 880 C C . SER A 1 116 ? -0.329 -6.660 -0.690 1.00 60.38 116 SER A C 1
ATOM 882 O O . SER A 1 116 ? 0.298 -7.057 -1.660 1.00 60.38 116 SER A O 1
ATOM 884 N N . ALA A 1 117 ? -1.066 -5.550 -0.750 1.00 57.12 117 ALA A N 1
ATOM 885 C CA . ALA A 1 117 ? -1.219 -4.759 -1.969 1.00 57.12 117 ALA A CA 1
ATOM 886 C C . ALA A 1 117 ? 0.096 -4.103 -2.432 1.00 57.12 117 ALA A C 1
ATOM 888 O O . ALA A 1 117 ? 0.241 -3.828 -3.612 1.00 57.12 117 ALA A O 1
ATOM 889 N N . ILE A 1 118 ? 1.083 -3.887 -1.555 1.00 66.56 118 ILE A N 1
ATOM 890 C CA . ILE A 1 118 ? 2.405 -3.351 -1.941 1.00 66.56 118 ILE A CA 1
ATOM 891 C C . ILE A 1 118 ? 3.388 -4.474 -2.317 1.00 66.56 118 ILE A C 1
ATOM 893 O O . ILE A 1 118 ? 4.231 -4.289 -3.192 1.00 66.56 118 ILE A O 1
ATOM 897 N N . THR A 1 119 ? 3.279 -5.651 -1.689 1.00 55.75 119 THR A N 1
ATOM 898 C CA . THR A 1 119 ? 4.142 -6.813 -1.992 1.00 55.75 119 THR A CA 1
ATOM 899 C C . THR A 1 119 ? 3.638 -7.675 -3.153 1.00 55.75 119 THR A C 1
ATOM 901 O O . THR A 1 119 ? 4.425 -8.424 -3.728 1.00 55.75 119 THR A O 1
ATOM 904 N N . GLU A 1 120 ? 2.364 -7.546 -3.533 1.00 57.72 120 GLU A N 1
ATOM 905 C CA . GLU A 1 120 ? 1.730 -8.253 -4.654 1.00 57.72 120 GLU A CA 1
ATOM 906 C C . GLU A 1 120 ? 1.705 -7.438 -5.957 1.00 57.72 120 GLU A C 1
ATOM 908 O O . GLU A 1 120 ? 1.459 -8.011 -7.017 1.00 57.72 120 GLU A O 1
ATOM 913 N N . VAL A 1 121 ? 2.020 -6.132 -5.930 1.00 58.81 121 VAL A N 1
ATOM 914 C CA . VAL A 1 121 ? 2.204 -5.319 -7.150 1.00 58.81 121 VAL A CA 1
ATOM 915 C C . VAL A 1 121 ? 3.512 -5.729 -7.839 1.00 58.81 121 VAL A C 1
ATOM 917 O O . VAL A 1 121 ? 4.512 -5.019 -7.890 1.00 58.81 121 VAL A O 1
ATOM 920 N N . GLY A 1 122 ? 3.485 -6.920 -8.432 1.00 63.59 122 GLY A N 1
ATOM 921 C CA . GLY A 1 122 ? 4.059 -7.122 -9.742 1.00 63.59 122 GLY A CA 1
ATOM 922 C C . GLY A 1 122 ? 3.314 -6.203 -10.703 1.00 63.59 122 GLY A C 1
ATOM 923 O O . GLY A 1 122 ? 2.134 -6.409 -10.972 1.00 63.59 122 GLY A O 1
ATOM 924 N N . THR A 1 123 ? 4.024 -5.202 -11.230 1.00 57.53 123 THR A N 1
ATOM 925 C CA . THR A 1 123 ? 3.541 -4.177 -12.179 1.00 57.53 123 THR A CA 1
ATOM 926 C C . THR A 1 123 ? 2.403 -3.280 -11.669 1.00 57.53 123 THR A C 1
ATOM 928 O O . THR A 1 123 ? 1.307 -3.736 -11.363 1.00 57.53 123 THR A O 1
ATOM 931 N N . ILE A 1 124 ? 2.620 -1.959 -11.678 1.00 65.38 124 ILE A N 1
ATOM 932 C CA . ILE A 1 124 ? 1.538 -0.968 -11.547 1.00 65.38 124 ILE A CA 1
ATOM 933 C C . ILE A 1 124 ? 0.663 -1.080 -12.807 1.00 65.38 124 ILE A C 1
ATOM 935 O O . ILE A 1 124 ? 1.002 -0.531 -13.852 1.00 65.38 124 ILE A O 1
ATOM 939 N N . ALA A 1 125 ? -0.424 -1.853 -12.742 1.00 55.47 125 ALA A N 1
ATOM 940 C CA . ALA A 1 125 ? -1.293 -2.106 -13.895 1.00 55.47 125 ALA A CA 1
ATOM 941 C C . ALA A 1 125 ? -2.231 -0.925 -14.207 1.00 55.47 125 ALA A C 1
ATOM 943 O O . ALA A 1 125 ? -2.596 -0.710 -15.362 1.00 55.47 125 ALA A O 1
ATOM 944 N N . THR A 1 126 ? -2.611 -0.147 -13.189 1.00 44.38 126 THR A N 1
ATOM 945 C CA . THR A 1 126 ? -3.456 1.050 -13.309 1.00 44.38 126 THR A CA 1
ATOM 946 C C . THR A 1 126 ? -3.090 2.075 -12.236 1.00 44.38 126 THR A C 1
ATOM 948 O O . THR A 1 126 ? -2.799 1.687 -11.108 1.00 44.38 126 THR A O 1
ATOM 951 N N . GLY A 1 127 ? -3.161 3.367 -12.568 1.00 49.25 127 GLY A N 1
ATOM 952 C CA . GLY A 1 127 ? -2.817 4.485 -11.678 1.00 49.25 127 GLY A CA 1
ATOM 953 C C . GLY A 1 127 ? -1.724 5.379 -12.273 1.00 49.25 127 GLY A C 1
ATOM 954 O O . GLY A 1 127 ? -0.986 4.954 -13.160 1.00 49.25 127 GLY A O 1
ATOM 955 N N . VAL A 1 128 ? -1.638 6.629 -11.811 1.00 58.44 128 VAL A N 1
ATOM 956 C CA . VAL A 1 128 ? -0.500 7.511 -12.110 1.00 58.44 128 VAL A CA 1
ATOM 957 C C . VAL A 1 128 ? 0.586 7.208 -11.084 1.00 58.44 128 VAL A C 1
ATOM 959 O O . VAL A 1 128 ? 0.336 7.259 -9.881 1.00 58.44 128 VAL A O 1
ATOM 962 N N . TRP A 1 129 ? 1.782 6.847 -11.545 1.00 68.12 129 TRP A N 1
ATOM 963 C CA . TRP A 1 129 ? 2.933 6.743 -10.660 1.00 68.12 129 TRP A CA 1
ATOM 964 C C . TRP A 1 129 ? 3.481 8.150 -10.403 1.00 68.12 129 TRP A C 1
ATOM 966 O O . TRP A 1 129 ? 4.126 8.729 -11.267 1.00 68.12 129 TRP A O 1
ATOM 976 N N . GLU A 1 130 ? 3.211 8.688 -9.213 1.00 63.09 130 GLU A N 1
ATOM 977 C CA . GLU A 1 130 ? 3.698 10.005 -8.755 1.00 63.09 130 GLU A CA 1
ATOM 978 C C . GLU A 1 130 ? 5.125 9.943 -8.165 1.00 63.09 130 GLU A C 1
ATOM 980 O O . GLU A 1 130 ? 5.574 10.858 -7.473 1.00 63.09 130 GLU A O 1
ATOM 985 N N . GLY A 1 131 ? 5.845 8.833 -8.362 1.00 70.44 131 GLY A N 1
ATOM 986 C CA . GLY A 1 131 ? 7.234 8.719 -7.923 1.00 70.44 131 GLY A CA 1
ATOM 987 C C . GLY A 1 131 ? 8.193 9.478 -8.837 1.00 70.44 131 GLY A C 1
ATOM 988 O O . GLY A 1 131 ? 7.886 9.795 -9.981 1.00 70.44 131 GLY A O 1
ATOM 989 N N . THR A 1 132 ? 9.392 9.757 -8.330 1.00 79.94 132 THR A N 1
ATOM 990 C CA . THR A 1 132 ? 10.496 10.307 -9.130 1.00 79.94 132 THR A CA 1
ATOM 991 C C . THR A 1 132 ? 10.901 9.343 -10.244 1.00 79.94 132 THR A C 1
ATOM 993 O O . THR A 1 132 ? 10.869 8.134 -10.018 1.00 79.94 132 THR A O 1
ATOM 996 N N . ASP A 1 133 ? 11.380 9.856 -11.382 1.00 88.69 133 ASP A N 1
ATOM 997 C CA . ASP A 1 133 ? 11.862 9.039 -12.505 1.00 88.69 133 ASP A CA 1
ATOM 998 C C . ASP A 1 133 ? 12.777 7.878 -12.052 1.00 88.69 133 ASP A C 1
ATOM 1000 O O . ASP A 1 133 ? 13.718 8.073 -11.274 1.00 88.69 133 ASP A O 1
ATOM 1004 N N . VAL A 1 134 ? 12.552 6.659 -12.567 1.00 88.56 134 VAL A N 1
ATOM 1005 C CA . VAL A 1 134 ? 13.444 5.517 -12.286 1.00 88.56 134 VAL A CA 1
ATOM 1006 C C . VAL A 1 134 ? 14.779 5.782 -12.975 1.00 88.56 134 VAL A C 1
ATOM 1008 O O . VAL A 1 134 ? 14.840 5.796 -14.203 1.00 88.56 134 VAL A O 1
ATOM 1011 N N . GLY A 1 135 ? 15.856 5.955 -12.209 1.00 90.44 135 GLY A N 1
ATOM 1012 C CA . GLY A 1 135 ? 17.196 6.158 -12.768 1.00 90.44 135 GLY A CA 1
ATOM 1013 C C . GLY A 1 135 ? 17.664 5.002 -13.666 1.00 90.44 135 GLY A C 1
ATOM 1014 O O . GLY A 1 135 ? 17.306 3.846 -13.440 1.00 90.44 135 GLY A O 1
ATOM 1015 N N . VAL A 1 136 ? 18.520 5.301 -14.651 1.00 91.38 136 VAL A N 1
ATOM 1016 C CA . VAL A 1 136 ? 19.047 4.321 -15.629 1.00 91.38 136 VAL A CA 1
ATOM 1017 C C . VAL A 1 136 ? 19.720 3.116 -14.961 1.00 91.38 136 VAL A C 1
ATOM 1019 O O . VAL A 1 136 ? 19.558 1.983 -15.408 1.00 91.38 136 VAL A O 1
ATOM 1022 N N . SER A 1 137 ? 20.396 3.327 -13.827 1.00 88.62 137 SER A N 1
ATOM 1023 C CA . SER A 1 137 ? 21.009 2.253 -13.029 1.00 88.62 137 SER A CA 1
ATOM 1024 C C . SER A 1 137 ? 20.009 1.218 -12.498 1.00 88.62 137 SER A C 1
ATOM 1026 O O . SER A 1 137 ? 20.412 0.127 -12.111 1.00 88.62 137 SER A O 1
ATOM 1028 N N . HIS A 1 138 ? 18.722 1.562 -12.463 1.00 87.62 138 HIS A N 1
ATOM 1029 C CA . HIS A 1 138 ? 17.627 0.725 -11.979 1.00 87.62 138 HIS A CA 1
ATOM 1030 C C . HIS A 1 138 ? 16.707 0.253 -13.122 1.00 87.62 138 HIS A C 1
ATOM 1032 O O . HIS A 1 138 ? 15.581 -0.163 -12.870 1.00 87.62 138 HIS A O 1
ATOM 1038 N N . GLY A 1 139 ? 17.169 0.324 -14.378 1.00 87.56 139 GLY A N 1
ATOM 1039 C CA . GLY A 1 139 ? 16.434 -0.160 -15.554 1.00 87.56 139 GLY A CA 1
ATOM 1040 C C . GLY A 1 139 ? 15.394 0.811 -16.123 1.00 87.56 139 GLY A C 1
ATOM 1041 O O . GLY A 1 139 ? 14.679 0.447 -17.053 1.00 87.56 139 GLY A O 1
ATOM 1042 N N . GLY A 1 140 ? 15.303 2.030 -15.585 1.00 92.19 140 GLY A N 1
ATOM 1043 C CA . GLY A 1 140 ? 14.489 3.104 -16.155 1.00 92.19 140 GLY A CA 1
ATOM 1044 C C . GLY A 1 140 ? 15.248 3.981 -17.153 1.00 92.19 140 GLY A C 1
ATOM 1045 O O . GLY A 1 140 ? 16.363 3.670 -17.563 1.00 92.19 140 GLY A O 1
ATOM 1046 N N . THR A 1 141 ? 14.649 5.109 -17.529 1.00 93.88 141 THR A N 1
ATOM 1047 C CA . THR A 1 141 ? 15.271 6.142 -18.380 1.00 93.88 141 THR A CA 1
ATOM 1048 C C . THR A 1 141 ? 15.880 7.291 -17.572 1.00 93.88 141 THR A C 1
ATOM 1050 O O . THR A 1 141 ? 16.704 8.035 -18.091 1.00 93.88 141 THR A O 1
ATOM 1053 N N . GLY A 1 142 ? 15.472 7.462 -16.310 1.00 93.56 142 GLY A N 1
ATOM 1054 C CA . GLY A 1 142 ? 15.826 8.597 -15.454 1.00 93.56 142 GLY A CA 1
ATOM 1055 C C . GLY A 1 142 ? 15.251 9.938 -15.911 1.00 93.56 142 GLY A C 1
ATOM 1056 O O . GLY A 1 142 ? 15.826 10.964 -15.563 1.00 93.56 142 GLY A O 1
ATOM 1057 N N . GLN A 1 143 ? 14.199 9.932 -16.738 1.00 95.00 143 GLN A N 1
ATOM 1058 C CA . GLN A 1 143 ? 13.656 11.132 -17.379 1.00 95.00 143 GLN A CA 1
ATOM 1059 C C . GLN A 1 143 ? 12.125 11.099 -17.451 1.00 95.00 143 GLN A C 1
ATOM 1061 O O . GLN A 1 143 ? 11.552 10.083 -17.848 1.00 95.00 143 GLN A O 1
ATOM 1066 N N . SER A 1 144 ? 11.479 12.241 -17.195 1.00 91.38 144 SER A N 1
ATOM 1067 C CA . SER A 1 144 ? 10.011 12.364 -17.167 1.00 91.38 144 SER A CA 1
ATOM 1068 C C . SER A 1 144 ? 9.347 12.513 -18.541 1.00 91.38 144 SER A C 1
ATOM 1070 O O . SER A 1 144 ? 8.124 12.598 -18.635 1.00 91.38 144 SER A O 1
ATOM 1072 N N . THR A 1 145 ? 10.120 12.597 -19.630 1.00 91.50 145 THR A N 1
ATOM 1073 C CA . THR A 1 145 ? 9.572 12.726 -20.991 1.00 91.50 145 THR A CA 1
ATOM 1074 C C . THR A 1 145 ? 10.143 11.667 -21.920 1.00 91.50 145 THR A C 1
ATOM 1076 O O . THR A 1 145 ? 11.297 11.267 -21.786 1.00 91.50 145 THR A O 1
ATOM 1079 N N . ALA A 1 146 ? 9.343 11.239 -22.899 1.00 92.50 146 ALA A N 1
ATOM 1080 C CA . ALA A 1 146 ? 9.746 10.214 -23.858 1.00 92.50 146 ALA A CA 1
ATOM 1081 C C . ALA A 1 146 ? 10.997 10.611 -24.660 1.00 92.50 146 ALA A C 1
ATOM 1083 O O . ALA A 1 146 ? 11.873 9.777 -24.859 1.00 92.50 146 ALA A O 1
ATOM 1084 N N . LEU A 1 147 ? 11.098 11.879 -25.081 1.00 94.50 147 LEU A N 1
ATOM 1085 C CA . LEU A 1 147 ? 12.258 12.370 -25.829 1.00 94.50 147 LEU A CA 1
ATOM 1086 C C . LEU A 1 147 ? 13.522 12.356 -24.965 1.00 94.50 147 LEU A C 1
ATOM 1088 O O . LEU A 1 147 ? 14.507 11.740 -25.352 1.00 94.50 147 LEU A O 1
ATOM 1092 N N . ALA A 1 148 ? 13.470 12.950 -23.768 1.00 93.25 148 ALA A N 1
ATOM 1093 C CA . ALA A 1 148 ? 14.617 12.942 -22.865 1.00 93.25 148 ALA A CA 1
ATOM 1094 C C . ALA A 1 148 ? 15.014 11.511 -22.475 1.00 93.25 148 ALA A C 1
ATOM 1096 O O . ALA A 1 148 ? 16.198 11.207 -22.384 1.00 93.25 148 ALA A O 1
ATOM 1097 N N . GLY A 1 149 ? 14.040 10.615 -22.282 1.00 95.06 149 GLY A N 1
ATOM 1098 C CA . GLY A 1 149 ? 14.303 9.213 -21.978 1.00 95.06 149 GLY A CA 1
ATOM 1099 C C . GLY A 1 149 ? 14.943 8.446 -23.134 1.00 95.06 149 GLY A C 1
ATOM 1100 O O . GLY A 1 149 ? 15.841 7.644 -22.897 1.00 95.06 149 GLY A O 1
ATOM 1101 N N . PHE A 1 150 ? 14.528 8.713 -24.376 1.00 92.94 150 PHE A N 1
ATOM 1102 C CA . PHE A 1 150 ? 15.192 8.175 -25.562 1.00 92.94 150 PHE A CA 1
ATOM 1103 C C . PHE A 1 150 ? 16.640 8.667 -25.644 1.00 92.94 150 PHE A C 1
ATOM 1105 O O . PHE A 1 150 ? 17.548 7.850 -25.774 1.00 92.94 150 PHE A O 1
ATOM 1112 N N . ASP A 1 151 ? 16.859 9.973 -25.480 1.00 92.31 151 ASP A N 1
ATOM 1113 C CA . ASP A 1 151 ? 18.194 10.575 -25.505 1.00 92.31 151 ASP A CA 1
ATOM 1114 C C . ASP A 1 151 ? 19.087 10.034 -24.371 1.00 92.31 151 ASP A C 1
ATOM 1116 O O . ASP A 1 151 ? 20.264 9.770 -24.590 1.00 92.31 151 ASP A O 1
ATOM 1120 N N . ALA A 1 152 ? 18.531 9.792 -23.178 1.00 93.25 152 ALA A N 1
ATOM 1121 C CA . ALA A 1 152 ? 19.261 9.242 -22.031 1.00 93.25 152 ALA A CA 1
ATOM 1122 C C . ALA A 1 152 ? 19.699 7.778 -22.216 1.00 93.25 152 ALA A C 1
ATOM 1124 O O . ALA A 1 152 ? 20.691 7.357 -21.620 1.00 93.25 152 ALA A O 1
ATOM 1125 N N . LEU A 1 153 ? 18.962 6.998 -23.014 1.00 92.62 153 LEU A N 1
ATOM 1126 C CA . LEU A 1 153 ? 19.286 5.601 -23.322 1.00 92.62 153 LEU A CA 1
ATOM 1127 C C . LEU A 1 153 ? 20.079 5.438 -24.626 1.00 92.62 153 LEU A C 1
ATOM 1129 O O . LEU A 1 153 ? 20.595 4.352 -24.901 1.00 92.62 153 LEU A O 1
ATOM 1133 N N . CYS A 1 154 ? 20.167 6.485 -25.444 1.00 91.00 154 CYS A N 1
ATOM 1134 C CA . CYS A 1 154 ? 20.851 6.440 -26.725 1.00 91.00 154 CYS A CA 1
ATOM 1135 C C . CYS A 1 154 ? 22.346 6.772 -26.563 1.00 91.00 154 CYS A C 1
ATOM 1137 O O . CYS A 1 154 ? 22.687 7.758 -25.914 1.00 91.00 154 CYS A O 1
ATOM 1139 N N . PRO A 1 155 ? 23.272 6.020 -27.189 1.00 92.25 155 PRO A N 1
ATOM 1140 C CA . PRO A 1 155 ? 24.696 6.360 -27.154 1.00 92.25 155 PRO A CA 1
ATOM 1141 C C . PRO A 1 155 ? 25.070 7.566 -28.037 1.00 92.25 155 PRO A C 1
ATOM 1143 O O . PRO A 1 155 ? 26.207 8.027 -27.967 1.00 92.25 155 PRO A O 1
ATOM 1146 N N . THR A 1 156 ? 24.167 8.050 -28.899 1.00 93.19 156 THR A N 1
ATOM 1147 C CA . THR A 1 156 ? 24.432 9.140 -29.857 1.00 93.19 156 THR A CA 1
ATOM 1148 C C . THR A 1 156 ? 24.301 10.516 -29.216 1.00 93.19 156 THR A C 1
ATOM 1150 O O . THR A 1 156 ? 23.381 10.733 -28.433 1.00 93.19 156 THR A O 1
ATOM 1153 N N . GLY A 1 157 ? 25.136 11.478 -29.616 1.00 89.75 157 GLY A N 1
ATOM 1154 C CA . GLY A 1 157 ? 25.085 12.847 -29.082 1.00 89.75 157 GLY A CA 1
ATOM 1155 C C . GLY A 1 157 ? 25.368 13.953 -30.098 1.00 89.75 157 GLY A C 1
ATOM 1156 O O . GLY A 1 157 ? 25.188 15.130 -29.784 1.00 89.75 157 GLY A O 1
ATOM 1157 N N . THR A 1 158 ? 25.801 13.613 -31.314 1.00 92.75 158 THR A N 1
ATOM 1158 C CA . THR A 1 158 ? 26.124 14.581 -32.364 1.00 92.75 158 THR A CA 1
ATOM 1159 C C . THR A 1 158 ? 25.299 14.369 -33.630 1.00 92.75 158 THR A C 1
ATOM 1161 O O . THR A 1 158 ? 24.695 13.320 -33.866 1.00 92.75 158 THR A O 1
ATOM 1164 N N . LYS A 1 159 ? 25.211 15.419 -34.453 1.00 91.44 159 LYS A N 1
ATOM 1165 C CA . LYS A 1 159 ? 24.418 15.380 -35.681 1.00 91.44 159 LYS A CA 1
ATOM 1166 C C . LYS A 1 159 ? 24.992 14.339 -36.643 1.00 91.44 159 LYS A C 1
ATOM 1168 O O . LYS A 1 159 ? 26.121 14.478 -37.100 1.00 91.44 159 LYS A O 1
ATOM 1173 N N . GLY A 1 160 ? 24.147 13.391 -37.039 1.00 92.81 160 GLY A N 1
ATOM 1174 C CA . GLY A 1 160 ? 24.503 12.351 -38.002 1.00 92.81 160 GLY A CA 1
ATOM 1175 C C . GLY A 1 160 ? 25.196 11.138 -37.382 1.00 92.81 160 GLY A C 1
ATOM 1176 O O . GLY A 1 160 ? 25.640 10.275 -38.134 1.00 92.81 160 GLY A O 1
ATOM 1177 N N . ASP A 1 161 ? 25.260 11.054 -36.049 1.00 94.62 161 ASP A N 1
ATOM 1178 C CA . ASP A 1 161 ? 25.662 9.830 -35.360 1.00 94.62 161 ASP A CA 1
ATOM 1179 C C . ASP A 1 161 ? 24.721 8.669 -35.713 1.00 94.62 161 ASP A C 1
ATOM 1181 O O . ASP A 1 161 ? 23.498 8.825 -35.787 1.00 94.62 161 ASP A O 1
ATOM 1185 N N . LEU A 1 162 ? 25.297 7.481 -35.861 1.00 93.62 162 LEU A N 1
ATOM 1186 C CA . LEU A 1 162 ? 24.582 6.216 -35.953 1.00 93.62 162 LEU A CA 1
ATOM 1187 C C . LEU A 1 162 ? 24.829 5.409 -34.677 1.00 93.62 162 LEU A C 1
ATOM 1189 O O . LEU A 1 162 ? 25.975 5.219 -34.273 1.00 93.62 162 LEU A O 1
ATOM 1193 N N . ALA A 1 163 ? 23.771 4.891 -34.053 1.00 93.88 163 ALA A N 1
ATOM 1194 C CA . ALA A 1 163 ? 23.917 3.914 -32.979 1.00 93.88 163 ALA A CA 1
ATOM 1195 C C . ALA A 1 163 ? 24.295 2.556 -33.586 1.00 93.88 163 ALA A C 1
ATOM 1197 O O . ALA A 1 163 ? 23.526 1.976 -34.354 1.00 93.88 163 ALA A O 1
ATOM 1198 N N . VAL A 1 164 ? 25.477 2.049 -33.244 1.00 93.88 164 VAL A N 1
ATOM 1199 C CA . VAL A 1 164 ? 25.998 0.769 -33.739 1.00 93.88 164 VAL A CA 1
ATOM 1200 C C . VAL A 1 164 ? 26.374 -0.127 -32.566 1.00 93.88 164 VAL A C 1
ATOM 1202 O O . VAL A 1 164 ? 26.719 0.352 -31.489 1.00 93.88 164 VAL A O 1
ATOM 1205 N N . TYR A 1 165 ? 26.306 -1.441 -32.747 1.00 91.69 165 TYR A N 1
ATOM 1206 C CA . TYR A 1 165 ? 26.703 -2.381 -31.701 1.00 91.69 165 TYR A CA 1
ATOM 1207 C C . TYR A 1 165 ? 28.219 -2.600 -31.752 1.00 91.69 165 TYR A C 1
ATOM 1209 O O . TYR A 1 165 ? 28.722 -3.160 -32.720 1.00 91.69 165 TYR A O 1
ATOM 1217 N N . GLY A 1 166 ? 28.946 -2.151 -30.724 1.00 85.12 166 GLY A N 1
ATOM 1218 C CA . GLY A 1 166 ? 30.416 -2.180 -30.677 1.00 85.12 166 GLY A CA 1
ATOM 1219 C C . GLY A 1 166 ? 31.020 -3.486 -30.146 1.00 85.12 166 GLY A C 1
ATOM 1220 O O . GLY A 1 166 ? 32.205 -3.521 -29.819 1.00 85.12 166 GLY A O 1
ATOM 1221 N N . GLY A 1 167 ? 30.210 -4.538 -29.987 1.00 79.88 167 GLY A N 1
ATOM 1222 C CA . GLY A 1 167 ? 30.602 -5.787 -29.327 1.00 79.88 167 GLY A CA 1
ATOM 1223 C C . GLY A 1 167 ? 30.337 -5.788 -27.815 1.00 79.88 167 GLY A C 1
ATOM 1224 O O . GLY A 1 167 ? 29.680 -4.891 -27.297 1.00 79.88 167 GLY A O 1
ATOM 1225 N N . SER A 1 168 ? 30.780 -6.854 -27.131 1.00 70.25 168 SER A N 1
ATOM 1226 C CA . SER A 1 168 ? 30.680 -7.173 -25.683 1.00 70.25 168 SER A CA 1
ATOM 1227 C C . SER A 1 168 ? 29.593 -6.487 -24.830 1.00 70.25 168 SER A C 1
ATOM 1229 O O . SER A 1 168 ? 29.786 -6.275 -23.635 1.00 70.25 168 SER A O 1
ATOM 1231 N N . SER A 1 169 ? 28.396 -6.294 -25.389 1.00 67.19 169 SER A N 1
ATOM 1232 C CA . SER A 1 169 ? 27.174 -5.787 -24.746 1.00 67.19 169 SER A CA 1
ATOM 1233 C C . SER A 1 169 ? 26.997 -4.263 -24.674 1.00 67.19 169 SER A C 1
ATOM 1235 O O . SER A 1 169 ? 26.213 -3.803 -23.847 1.00 67.19 169 SER A O 1
ATOM 1237 N N . ALA A 1 170 ? 27.647 -3.470 -25.536 1.00 82.62 170 ALA A N 1
ATOM 1238 C CA . ALA A 1 170 ? 27.429 -2.019 -25.575 1.00 82.62 170 ALA A CA 1
ATOM 1239 C C . ALA A 1 170 ? 27.148 -1.478 -26.985 1.00 82.62 170 ALA A C 1
ATOM 1241 O O . ALA A 1 170 ? 27.899 -1.711 -27.936 1.00 82.62 170 ALA A O 1
ATOM 1242 N N . SER A 1 171 ? 26.075 -0.695 -27.099 1.00 90.69 171 SER A N 1
ATOM 1243 C CA . SER A 1 171 ? 25.857 0.189 -28.243 1.00 90.69 171 SER A CA 1
ATOM 1244 C C . SER A 1 171 ? 26.765 1.414 -28.111 1.00 90.69 171 SER A C 1
ATOM 1246 O O . SER A 1 171 ? 26.874 1.994 -27.033 1.00 90.69 171 SER A O 1
ATOM 1248 N N . VAL A 1 172 ? 27.406 1.813 -29.203 1.00 91.94 172 VAL A N 1
ATOM 1249 C CA . VAL A 1 172 ? 28.307 2.968 -29.293 1.00 91.94 172 VAL A CA 1
ATOM 1250 C C . VAL A 1 172 ? 27.842 3.904 -30.407 1.00 91.94 172 VAL A C 1
ATOM 1252 O O . VAL A 1 172 ? 27.123 3.488 -31.317 1.00 91.94 172 VAL A O 1
ATOM 1255 N N . ALA A 1 173 ? 28.239 5.173 -30.349 1.00 94.44 173 ALA A N 1
ATOM 1256 C CA . ALA A 1 173 ? 27.999 6.112 -31.438 1.00 94.44 173 ALA A CA 1
ATOM 1257 C C . ALA A 1 173 ? 29.087 5.988 -32.510 1.00 94.44 173 ALA A C 1
ATOM 1259 O O . ALA A 1 173 ? 30.276 6.128 -32.220 1.00 94.44 173 ALA A O 1
ATOM 1260 N N . LEU A 1 174 ? 28.673 5.772 -33.755 1.00 94.19 174 LEU A N 1
ATOM 1261 C CA . LEU 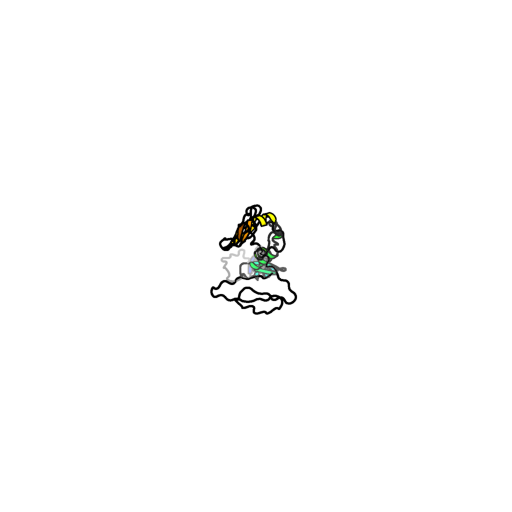A 1 174 ? 29.497 5.972 -34.939 1.00 94.19 174 LEU A CA 1
ATOM 1262 C C . LEU A 1 174 ? 29.203 7.369 -35.482 1.00 94.19 174 LEU A C 1
ATOM 1264 O O . LEU A 1 174 ? 28.123 7.604 -36.023 1.00 94.19 174 LEU A O 1
ATOM 1268 N N . GLY A 1 175 ? 30.155 8.288 -35.323 1.00 94.44 175 GLY A N 1
ATOM 1269 C CA . GLY A 1 175 ? 30.021 9.657 -35.815 1.00 94.44 175 GLY A CA 1
ATOM 1270 C C . GLY A 1 175 ? 29.790 9.726 -37.324 1.00 94.44 175 GLY A C 1
ATOM 1271 O O . GLY A 1 175 ? 30.123 8.796 -38.065 1.00 94.44 175 GLY A O 1
ATOM 1272 N N . VAL A 1 176 ? 29.233 10.845 -37.787 1.00 95.19 176 VAL A N 1
ATOM 1273 C CA . VAL A 1 176 ? 29.076 11.095 -39.223 1.00 95.19 176 VAL A CA 1
ATOM 1274 C C . VAL A 1 176 ? 30.445 11.102 -39.915 1.00 95.19 176 VAL A C 1
ATOM 1276 O O . VAL A 1 176 ? 31.395 11.724 -39.434 1.00 95.19 176 VAL A O 1
ATOM 1279 N N . GLY A 1 177 ? 30.552 10.382 -41.033 1.00 93.88 177 GLY A N 1
ATOM 1280 C CA . GLY A 1 177 ? 31.751 10.379 -41.868 1.00 93.88 177 GLY A CA 1
ATOM 1281 C C . GLY A 1 177 ? 31.998 11.733 -42.534 1.00 93.88 177 GLY A C 1
ATOM 1282 O O . GLY A 1 177 ? 31.174 12.650 -42.472 1.00 93.88 177 GLY A O 1
ATOM 1283 N N . THR A 1 178 ? 33.136 11.863 -43.210 1.00 94.44 178 THR A N 1
ATOM 1284 C CA . THR A 1 178 ? 33.370 13.007 -44.098 1.00 94.44 178 THR A CA 1
ATOM 1285 C C . THR A 1 178 ? 32.525 12.885 -45.366 1.00 94.44 178 THR A C 1
ATOM 1287 O O . THR A 1 178 ? 31.999 11.818 -45.686 1.00 94.44 178 THR A O 1
ATOM 1290 N N . ASN A 1 179 ? 32.405 13.985 -46.115 1.00 94.88 179 ASN A N 1
ATOM 1291 C CA . ASN A 1 179 ? 31.754 13.957 -47.426 1.00 94.88 179 ASN A CA 1
ATOM 1292 C C . ASN A 1 179 ? 32.384 12.880 -48.325 1.00 94.88 179 ASN A C 1
ATOM 1294 O O . ASN A 1 179 ? 33.571 12.580 -48.198 1.00 94.88 179 ASN A O 1
ATOM 1298 N N . ASP A 1 180 ? 31.564 12.325 -49.218 1.00 92.50 180 ASP A N 1
ATOM 1299 C CA . ASP A 1 180 ? 31.933 11.295 -50.201 1.00 92.50 180 ASP A CA 1
ATOM 1300 C C . ASP A 1 180 ? 32.326 9.923 -49.613 1.00 92.50 180 ASP A C 1
ATOM 1302 O O . ASP A 1 180 ? 32.703 9.008 -50.352 1.00 92.50 180 ASP A O 1
ATOM 1306 N N . GLN A 1 181 ? 32.163 9.737 -48.298 1.00 94.69 181 GLN A N 1
ATOM 1307 C CA . GLN A 1 181 ? 32.312 8.437 -47.649 1.00 94.69 181 GLN A CA 1
ATOM 1308 C C . GLN A 1 181 ? 31.019 7.619 -47.686 1.00 94.69 181 GLN A C 1
ATOM 1310 O O . GLN A 1 181 ? 29.906 8.140 -47.596 1.00 94.69 181 GLN A O 1
ATOM 1315 N N . VAL A 1 182 ? 31.182 6.302 -47.775 1.00 94.19 182 VAL A N 1
ATOM 1316 C CA . VAL A 1 182 ? 30.112 5.305 -47.723 1.00 94.19 182 VAL A CA 1
ATOM 1317 C C . VAL A 1 182 ? 30.311 4.382 -46.530 1.00 94.19 182 VAL A C 1
ATOM 1319 O O . VAL A 1 182 ? 31.439 4.097 -46.112 1.00 94.19 182 VAL A O 1
ATOM 1322 N N . LEU A 1 183 ? 29.201 3.896 -45.977 1.00 95.44 183 LEU A N 1
ATOM 1323 C CA . LEU A 1 183 ? 29.248 2.909 -44.912 1.00 95.44 183 LEU A CA 1
ATOM 1324 C C . LEU A 1 183 ? 29.736 1.582 -45.497 1.00 95.44 183 LEU A C 1
ATOM 1326 O O . LEU A 1 183 ? 29.104 1.001 -46.377 1.00 95.44 183 LEU A O 1
ATOM 1330 N N . THR A 1 184 ? 30.877 1.124 -45.009 1.00 93.75 184 THR A N 1
ATOM 1331 C CA . THR A 1 184 ? 31.577 -0.060 -45.492 1.00 93.75 184 THR A CA 1
ATOM 1332 C C . THR A 1 184 ? 31.636 -1.085 -44.374 1.00 93.75 184 THR A C 1
ATOM 1334 O O . THR A 1 184 ? 31.992 -0.756 -43.243 1.00 93.75 184 THR A O 1
ATOM 1337 N N . ALA A 1 185 ? 31.288 -2.331 -44.688 1.00 94.25 185 ALA A N 1
ATOM 1338 C CA . ALA A 1 185 ? 31.489 -3.442 -43.770 1.00 94.25 185 ALA A CA 1
ATOM 1339 C C . ALA A 1 185 ? 32.990 -3.679 -43.564 1.00 94.25 185 ALA A C 1
ATOM 1341 O O . ALA A 1 185 ? 33.738 -3.818 -44.531 1.00 94.25 185 ALA A O 1
ATOM 1342 N N . ASP A 1 186 ? 33.414 -3.736 -42.307 1.00 92.50 186 ASP A N 1
ATOM 1343 C CA . ASP A 1 186 ? 34.790 -4.028 -41.928 1.00 92.50 186 ASP A CA 1
ATOM 1344 C C . ASP A 1 186 ? 34.785 -4.882 -40.659 1.00 92.50 186 ASP A C 1
ATOM 1346 O O . ASP A 1 186 ? 34.529 -4.396 -39.560 1.00 92.50 186 ASP A O 1
ATOM 1350 N N . SER A 1 187 ? 35.064 -6.177 -40.816 1.00 91.62 187 SER A N 1
ATOM 1351 C CA . SER A 1 187 ? 35.108 -7.136 -39.707 1.00 91.62 187 SER A CA 1
ATOM 1352 C C . SER A 1 187 ? 36.241 -6.880 -38.714 1.00 91.62 187 SER A C 1
ATOM 1354 O O . SER A 1 187 ? 36.281 -7.524 -37.667 1.00 91.62 187 SER A O 1
ATOM 1356 N N . ASN A 1 188 ? 37.180 -5.994 -39.047 1.00 90.62 188 ASN A N 1
ATOM 1357 C CA . ASN A 1 188 ? 38.293 -5.639 -38.179 1.00 90.62 188 ASN A CA 1
ATOM 1358 C C . ASN A 1 188 ? 37.938 -4.463 -37.255 1.00 90.62 188 ASN A C 1
ATOM 1360 O O . ASN A 1 188 ? 38.656 -4.219 -36.286 1.00 90.62 188 ASN A O 1
ATOM 1364 N N . GLU A 1 189 ? 36.841 -3.757 -37.531 1.00 91.50 189 GLU A N 1
ATOM 1365 C CA . GLU A 1 189 ? 36.303 -2.706 -36.671 1.00 91.50 189 GLU A CA 1
ATOM 1366 C C . GLU A 1 189 ? 35.422 -3.311 -35.577 1.00 91.50 189 GLU A C 1
ATOM 1368 O O . GLU A 1 189 ? 34.647 -4.236 -35.821 1.00 91.50 189 GLU A O 1
ATOM 1373 N N . ALA A 1 190 ? 35.474 -2.749 -34.368 1.00 87.81 190 ALA A N 1
ATOM 1374 C CA . ALA A 1 190 ? 34.660 -3.229 -33.246 1.00 87.81 190 ALA A CA 1
ATOM 1375 C C . ALA A 1 190 ? 33.143 -3.132 -33.522 1.00 87.81 190 ALA A C 1
ATOM 1377 O O . ALA A 1 190 ? 32.368 -3.956 -33.043 1.00 87.81 190 ALA A O 1
ATOM 1378 N N . SER A 1 191 ? 32.724 -2.149 -34.325 1.00 90.12 191 SER A N 1
ATOM 1379 C CA . SER A 1 191 ? 31.348 -1.956 -34.800 1.00 90.12 191 SER A CA 1
ATOM 1380 C C . SER A 1 191 ? 30.961 -2.845 -35.988 1.00 90.12 191 SER A C 1
ATOM 1382 O O . SER A 1 191 ? 29.796 -2.848 -36.382 1.00 90.12 191 SER A O 1
ATOM 1384 N N . GLY A 1 192 ? 31.915 -3.539 -36.622 1.00 91.56 192 GLY A N 1
ATOM 1385 C CA . GLY A 1 192 ? 31.711 -4.305 -37.861 1.00 91.56 192 GLY A CA 1
ATOM 1386 C C . GLY A 1 192 ? 31.464 -3.461 -39.124 1.00 91.56 192 GLY A C 1
ATOM 1387 O O . GLY A 1 192 ? 31.363 -4.006 -40.226 1.00 91.56 192 GLY A O 1
ATOM 1388 N N . ILE A 1 193 ? 31.354 -2.137 -38.982 1.00 93.81 193 ILE A N 1
ATOM 1389 C CA . ILE A 1 193 ? 31.113 -1.156 -40.049 1.00 93.81 193 ILE A CA 1
ATOM 1390 C C . ILE A 1 193 ? 31.895 0.131 -39.774 1.00 93.81 193 ILE A C 1
ATOM 1392 O O . ILE A 1 193 ? 32.058 0.522 -38.616 1.00 93.81 193 ILE A O 1
ATOM 1396 N N . LYS A 1 194 ? 32.318 0.822 -40.835 1.00 93.88 194 LYS A N 1
ATOM 1397 C CA . LYS A 1 194 ? 32.981 2.134 -40.773 1.00 93.88 194 LYS A CA 1
ATOM 1398 C C . LYS A 1 194 ? 32.621 3.021 -41.955 1.00 93.88 194 LYS A C 1
ATOM 1400 O O . LYS A 1 194 ? 32.169 2.533 -42.986 1.00 93.88 194 LYS A O 1
ATOM 1405 N N . TRP A 1 195 ? 32.894 4.315 -41.836 1.00 96.44 195 TRP A N 1
ATOM 1406 C CA . TRP A 1 195 ? 32.941 5.207 -42.992 1.00 96.44 195 TRP A CA 1
ATOM 1407 C C . TRP A 1 195 ? 34.264 5.026 -43.738 1.00 96.44 195 TRP A C 1
ATOM 1409 O O . TRP A 1 195 ? 35.333 5.048 -43.130 1.00 96.44 195 TRP A O 1
ATOM 1419 N N . ALA A 1 196 ? 34.191 4.826 -45.050 1.00 95.12 196 ALA A N 1
ATOM 1420 C CA . ALA A 1 196 ? 35.354 4.761 -45.927 1.00 95.12 196 ALA A CA 1
ATOM 1421 C C . ALA A 1 196 ? 35.045 5.465 -47.249 1.00 95.12 196 ALA A C 1
ATOM 1423 O O . ALA A 1 196 ? 33.881 5.563 -47.638 1.00 95.12 196 ALA A O 1
ATOM 1424 N N . ASP A 1 197 ? 36.074 5.945 -47.941 1.00 93.94 197 ASP A N 1
ATOM 1425 C CA . ASP A 1 197 ? 35.906 6.544 -49.265 1.00 93.94 197 ASP A CA 1
ATOM 1426 C C . ASP A 1 197 ? 35.227 5.543 -50.207 1.00 93.94 197 ASP A C 1
ATOM 1428 O O . ASP A 1 197 ? 35.540 4.347 -50.195 1.00 93.94 197 ASP A O 1
ATOM 1432 N N . ALA A 1 198 ? 34.287 6.021 -51.024 1.00 88.69 198 ALA A N 1
ATOM 1433 C CA . ALA A 1 198 ? 33.627 5.169 -52.001 1.00 88.69 198 ALA A CA 1
ATOM 1434 C C . ALA A 1 198 ? 34.672 4.520 -52.925 1.00 88.69 198 ALA A C 1
ATOM 1436 O O . ALA A 1 198 ? 35.387 5.213 -53.654 1.00 88.69 198 ALA A O 1
ATOM 1437 N N . ALA A 1 199 ? 34.758 3.185 -52.917 1.00 80.81 199 ALA A N 1
ATOM 1438 C CA . ALA A 1 199 ? 35.580 2.471 -53.884 1.00 80.81 199 ALA A CA 1
ATOM 1439 C C . ALA A 1 199 ? 35.101 2.864 -55.286 1.00 80.81 199 ALA A C 1
ATOM 1441 O O . ALA A 1 199 ? 33.913 2.730 -55.590 1.00 80.81 199 ALA A O 1
ATOM 1442 N N . GLY A 1 200 ? 36.009 3.390 -56.117 1.00 74.88 200 GLY A N 1
ATOM 1443 C CA . GLY A 1 200 ? 35.683 3.802 -57.479 1.00 74.88 200 GLY A CA 1
ATOM 1444 C C . GLY A 1 200 ? 34.933 2.671 -58.170 1.00 74.88 200 GLY A C 1
ATOM 1445 O O . GLY A 1 200 ? 35.462 1.563 -58.259 1.00 74.88 200 GLY A O 1
ATOM 1446 N N . GLY A 1 201 ? 33.681 2.930 -58.564 1.00 69.31 201 GLY A N 1
ATOM 1447 C CA . GLY A 1 201 ? 32.800 1.905 -59.111 1.00 69.31 201 GLY A CA 1
ATOM 1448 C C . GLY A 1 201 ? 33.534 1.156 -60.211 1.00 69.31 201 GLY A C 1
ATOM 1449 O O . GLY A 1 201 ? 33.920 1.762 -61.211 1.00 69.31 201 GLY A O 1
ATOM 1450 N N . GLY A 1 202 ? 33.784 -0.140 -59.997 1.00 61.22 202 GLY A N 1
ATOM 1451 C CA . GLY A 1 202 ? 34.373 -0.993 -61.017 1.00 61.22 202 GLY A CA 1
ATOM 1452 C C . GLY A 1 202 ? 33.477 -0.882 -62.236 1.00 61.22 202 GLY A C 1
ATOM 1453 O O . GLY A 1 202 ? 32.319 -1.292 -62.171 1.00 61.22 202 GLY A O 1
ATOM 1454 N N . GLY A 1 203 ? 33.971 -0.221 -63.286 1.00 53.22 203 GLY A N 1
ATOM 1455 C CA . GLY A 1 203 ? 33.192 0.028 -64.486 1.00 53.22 203 GLY A CA 1
ATOM 1456 C C . GLY A 1 203 ? 32.583 -1.290 -64.924 1.00 53.22 203 GLY A C 1
ATOM 1457 O O . GLY A 1 203 ? 33.314 -2.239 -65.206 1.00 53.22 203 GLY A O 1
ATOM 1458 N N . TYR A 1 204 ? 31.252 -1.370 -64.924 1.00 52.59 204 TYR A N 1
ATOM 1459 C CA . TYR A 1 204 ? 30.567 -2.445 -65.613 1.00 52.59 204 TYR A CA 1
ATOM 1460 C C . TYR A 1 204 ? 31.118 -2.415 -67.035 1.00 52.59 204 TYR A C 1
ATOM 1462 O O . TYR A 1 204 ? 30.862 -1.460 -67.760 1.00 52.59 204 TYR A O 1
ATOM 1470 N N . ASN A 1 205 ? 31.947 -3.389 -67.408 1.00 51.28 205 ASN A N 1
ATOM 1471 C CA . ASN A 1 205 ? 32.273 -3.617 -68.803 1.00 51.28 205 ASN A CA 1
ATOM 1472 C C . ASN A 1 205 ? 30.999 -4.239 -69.378 1.00 51.28 205 ASN A C 1
ATOM 1474 O O . ASN A 1 205 ? 30.734 -5.397 -69.038 1.00 51.28 205 ASN A O 1
ATOM 1478 N N . PRO A 1 206 ? 30.144 -3.506 -70.120 1.00 49.94 206 PRO A N 1
ATOM 1479 C CA . PRO A 1 206 ? 28.971 -4.129 -70.698 1.00 49.94 206 PRO A CA 1
ATOM 1480 C C . PRO A 1 206 ? 29.489 -5.202 -71.652 1.00 49.94 206 PRO A C 1
ATOM 1482 O O . PRO A 1 206 ? 30.029 -4.897 -72.713 1.00 49.94 206 PRO A O 1
ATOM 1485 N N . VAL A 1 207 ? 29.382 -6.469 -71.249 1.00 51.16 207 VAL A N 1
ATOM 1486 C CA . VAL A 1 207 ? 29.611 -7.592 -72.152 1.00 51.16 207 VAL A CA 1
ATOM 1487 C C . VAL A 1 207 ? 28.661 -7.356 -73.326 1.00 51.16 207 VAL A C 1
ATOM 1489 O O . VAL A 1 207 ? 27.459 -7.210 -73.084 1.00 51.16 207 VAL A O 1
ATOM 1492 N N . PRO A 1 208 ? 29.147 -7.246 -74.575 1.00 49.25 208 PRO A N 1
ATOM 1493 C CA . PRO A 1 208 ? 28.258 -7.103 -75.711 1.00 49.25 208 PRO A CA 1
ATOM 1494 C C . PRO A 1 208 ? 27.426 -8.383 -75.792 1.00 49.25 208 PRO A C 1
ATOM 1496 O O . PRO A 1 208 ? 27.913 -9.440 -76.187 1.00 49.25 208 PRO A O 1
ATOM 1499 N N . VAL A 1 209 ? 26.173 -8.305 -75.349 1.00 51.03 209 VAL A N 1
ATOM 1500 C CA . VAL A 1 209 ? 25.222 -9.403 -75.480 1.00 51.03 209 VAL A CA 1
ATOM 1501 C C . VAL A 1 209 ? 24.929 -9.547 -76.969 1.00 51.03 209 VAL A C 1
ATOM 1503 O O . VAL A 1 209 ? 24.250 -8.710 -77.565 1.00 51.03 209 VAL A O 1
ATOM 1506 N N . CYS A 1 210 ? 25.439 -10.613 -77.584 1.00 48.16 210 CYS A N 1
ATOM 1507 C CA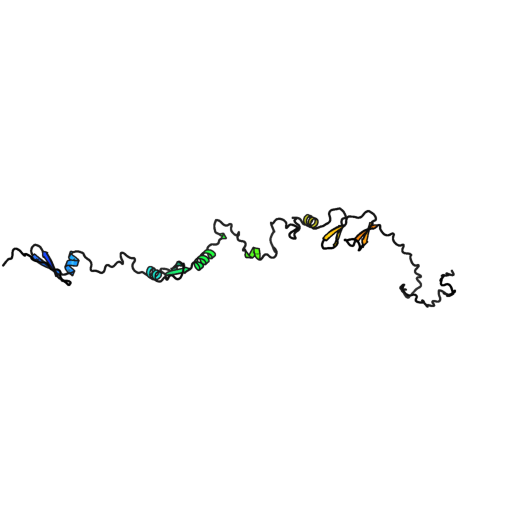 . CYS A 1 210 ? 24.942 -11.062 -78.876 1.00 48.16 210 CYS A CA 1
ATOM 1508 C C . CYS A 1 210 ? 23.529 -11.618 -78.658 1.00 48.16 210 CYS A C 1
ATOM 1510 O O . CYS A 1 210 ? 23.347 -12.767 -78.264 1.00 48.16 210 CYS A O 1
ATOM 1512 N N . THR A 1 211 ? 22.512 -10.786 -78.871 1.00 47.84 211 THR A N 1
ATOM 1513 C CA . THR A 1 211 ? 21.120 -11.235 -78.931 1.00 47.84 211 THR A CA 1
ATOM 1514 C C . THR A 1 211 ? 20.855 -11.825 -80.316 1.00 47.84 211 THR A C 1
ATOM 1516 O O . THR A 1 211 ? 20.447 -11.131 -81.242 1.00 47.84 211 THR A O 1
ATOM 1519 N N . SER A 1 212 ? 21.085 -13.130 -80.477 1.00 48.34 212 SER A N 1
ATOM 1520 C CA . SER A 1 212 ? 20.521 -13.898 -81.594 1.00 48.34 212 SER A CA 1
ATOM 1521 C C . SER A 1 212 ? 19.572 -14.976 -81.057 1.00 48.34 212 SER A C 1
ATOM 1523 O O . SER A 1 212 ? 19.960 -16.064 -80.659 1.00 48.34 212 SER A O 1
ATOM 1525 N N . TYR A 1 213 ? 18.308 -14.557 -80.965 1.00 42.09 213 TYR A N 1
ATOM 1526 C CA . TYR A 1 213 ? 17.048 -15.304 -80.922 1.00 42.09 213 TYR A CA 1
ATOM 1527 C C . TYR A 1 213 ? 17.057 -16.762 -80.420 1.00 42.09 213 TYR A C 1
ATOM 1529 O O . TYR A 1 213 ? 17.324 -17.695 -81.170 1.00 42.09 213 TYR A O 1
ATOM 1537 N N . GLY A 1 214 ? 16.517 -16.952 -79.210 1.00 51.19 214 GLY A N 1
ATOM 1538 C CA . GLY A 1 214 ? 15.529 -18.017 -79.013 1.00 51.19 214 GLY A CA 1
ATOM 1539 C C . GLY A 1 214 ? 15.957 -19.292 -78.293 1.00 51.19 214 GLY A C 1
ATOM 1540 O O . GLY A 1 214 ? 15.365 -20.317 -78.578 1.00 51.19 214 GLY A O 1
ATOM 1541 N N . THR A 1 215 ? 16.916 -19.247 -77.366 1.00 46.94 215 THR A N 1
ATOM 1542 C CA . THR A 1 215 ? 16.936 -20.071 -76.132 1.00 46.94 215 THR A CA 1
ATOM 1543 C C . THR A 1 215 ? 18.090 -19.580 -75.263 1.00 46.94 215 THR A C 1
ATOM 1545 O O . THR A 1 215 ? 19.231 -19.545 -75.713 1.00 46.94 215 THR A O 1
ATOM 1548 N N . GLU A 1 216 ? 17.799 -19.140 -74.042 1.00 47.25 216 GLU A N 1
ATOM 1549 C CA . GLU A 1 216 ? 18.795 -18.595 -73.117 1.00 47.25 216 GLU A CA 1
ATOM 1550 C C . GLU A 1 216 ? 19.726 -19.712 -72.625 1.00 47.25 216 GLU A C 1
ATOM 1552 O O . GLU A 1 216 ? 19.361 -20.510 -71.765 1.00 47.25 216 GLU A O 1
ATOM 1557 N N . ALA A 1 217 ? 20.944 -19.779 -73.164 1.00 48.84 217 ALA A N 1
ATOM 1558 C CA . ALA A 1 217 ? 22.029 -20.534 -72.550 1.00 48.84 217 ALA A CA 1
ATOM 1559 C C . ALA A 1 217 ? 22.807 -19.592 -71.620 1.00 48.84 217 ALA A C 1
ATOM 1561 O O . ALA A 1 217 ? 23.636 -18.797 -72.066 1.00 48.84 217 ALA A O 1
ATOM 1562 N N . ILE A 1 218 ? 22.515 -19.653 -70.318 1.00 51.59 218 ILE A N 1
ATOM 1563 C CA . ILE A 1 218 ? 23.306 -18.973 -69.285 1.00 51.59 218 ILE A CA 1
ATOM 1564 C C . ILE A 1 218 ? 24.630 -19.734 -69.145 1.00 51.59 218 ILE A C 1
ATOM 1566 O O . ILE A 1 218 ? 24.672 -20.823 -68.578 1.00 51.59 218 ILE A O 1
ATOM 1570 N N . LEU A 1 219 ? 25.720 -19.173 -69.666 1.00 57.34 219 LEU A N 1
ATOM 1571 C CA . LEU A 1 219 ? 27.067 -19.705 -69.459 1.00 57.34 219 LEU A CA 1
ATOM 1572 C C . LEU A 1 219 ? 27.585 -19.230 -68.095 1.00 57.34 219 LEU A C 1
ATOM 1574 O O . LEU A 1 219 ? 28.057 -18.103 -67.956 1.00 57.34 219 LEU A O 1
ATOM 1578 N N . SER A 1 220 ? 27.479 -20.080 -67.071 1.00 46.59 220 SER A N 1
ATOM 1579 C CA . SER A 1 220 ? 28.106 -19.829 -65.772 1.00 46.59 220 SER A CA 1
ATOM 1580 C C . SER A 1 220 ? 29.619 -20.027 -65.885 1.00 46.59 220 SER A C 1
ATOM 1582 O O . SER A 1 220 ? 30.094 -21.129 -66.162 1.00 46.59 220 SER A O 1
ATOM 1584 N N . SER A 1 221 ? 30.386 -18.962 -65.667 1.00 50.22 221 SER A N 1
ATOM 1585 C CA . SER A 1 221 ? 31.848 -19.002 -65.649 1.00 50.22 221 SER A CA 1
ATOM 1586 C C . SER A 1 221 ? 32.350 -19.877 -64.498 1.00 50.22 221 SER A C 1
ATOM 1588 O O . SER A 1 221 ? 32.172 -19.527 -63.331 1.00 50.22 221 SER A O 1
ATOM 1590 N N . GLY A 1 222 ? 32.995 -20.997 -64.821 1.00 44.72 222 GLY A N 1
ATOM 1591 C CA . GLY A 1 222 ? 33.599 -21.867 -63.809 1.00 44.72 222 GLY A CA 1
ATOM 1592 C C . GLY A 1 222 ? 34.170 -23.194 -64.304 1.00 44.72 222 GLY A C 1
ATOM 1593 O O . GLY A 1 222 ? 34.736 -23.938 -63.510 1.00 44.72 222 GLY A O 1
ATOM 1594 N N . SER A 1 223 ? 34.069 -23.531 -65.587 1.00 40.50 223 SER A N 1
ATOM 1595 C CA . SER A 1 223 ? 34.678 -24.753 -66.116 1.00 40.50 223 SER A CA 1
ATOM 1596 C C . SER A 1 223 ? 35.347 -24.453 -67.445 1.00 40.50 223 SER A C 1
ATOM 1598 O O . SER A 1 223 ? 34.795 -23.730 -68.271 1.00 40.50 223 SER A O 1
ATOM 1600 N N . ASN A 1 224 ? 36.540 -25.012 -67.649 1.00 45.25 224 ASN A N 1
ATOM 1601 C CA . ASN A 1 224 ? 37.238 -25.062 -68.937 1.00 45.25 224 ASN A CA 1
ATOM 1602 C C . ASN A 1 224 ? 36.505 -26.001 -69.916 1.00 45.25 224 ASN A C 1
ATOM 1604 O O . ASN A 1 224 ? 37.143 -26.770 -70.630 1.00 45.25 224 ASN A O 1
ATOM 1608 N N . ASP A 1 225 ? 35.175 -25.982 -69.886 1.00 48.66 225 ASP A N 1
ATOM 1609 C CA . ASP A 1 225 ? 34.336 -26.840 -70.691 1.00 48.66 225 ASP A CA 1
ATOM 1610 C C . ASP A 1 225 ? 34.400 -26.344 -72.126 1.00 48.66 225 ASP A C 1
ATOM 1612 O O . ASP A 1 225 ? 34.153 -25.179 -72.450 1.00 48.66 225 ASP A O 1
ATOM 1616 N N . GLU A 1 226 ? 34.813 -27.259 -72.985 1.00 45.78 226 GLU A N 1
ATOM 1617 C CA . G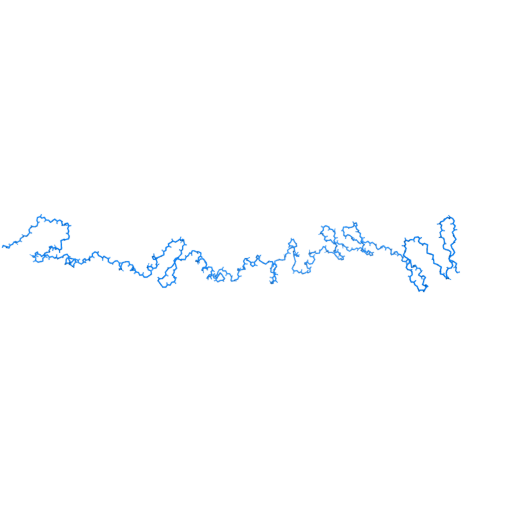LU A 1 226 ? 34.818 -27.107 -74.420 1.00 45.78 226 GLU A CA 1
ATOM 1618 C C . GLU A 1 226 ? 33.368 -26.896 -74.880 1.00 45.78 226 GLU A C 1
ATOM 1620 O O . GLU A 1 226 ? 32.586 -27.840 -74.981 1.00 45.78 226 GLU A O 1
ATOM 1625 N N . ILE A 1 227 ? 32.975 -25.641 -75.123 1.00 51.88 227 ILE A N 1
ATOM 1626 C CA . ILE A 1 227 ? 31.660 -25.323 -75.690 1.00 51.88 227 ILE A CA 1
ATOM 1627 C C . ILE A 1 227 ? 31.678 -25.769 -77.157 1.00 51.88 227 ILE A C 1
ATOM 1629 O O . ILE A 1 227 ? 32.000 -25.002 -78.064 1.00 51.88 227 ILE A O 1
ATOM 1633 N N . THR A 1 228 ? 31.363 -27.040 -77.394 1.00 46.84 228 THR A N 1
ATOM 1634 C CA . THR A 1 228 ? 31.166 -27.600 -78.733 1.00 46.84 228 THR A CA 1
ATOM 1635 C C . THR A 1 228 ? 29.720 -27.371 -79.158 1.00 46.84 228 THR A C 1
ATOM 1637 O O . THR A 1 228 ? 28.835 -28.198 -78.967 1.00 46.84 228 THR A O 1
ATOM 1640 N N . GLY A 1 229 ? 29.461 -26.198 -79.732 1.00 47.56 229 GLY A N 1
ATOM 1641 C CA . GLY A 1 229 ? 28.191 -25.884 -80.377 1.00 47.56 229 GLY A CA 1
ATOM 1642 C C . GLY A 1 229 ? 28.438 -25.431 -81.806 1.00 47.56 229 GLY A C 1
ATOM 1643 O O . GLY A 1 229 ? 28.990 -24.357 -82.016 1.00 47.56 229 GLY A O 1
ATOM 1644 N N . SER A 1 230 ? 28.028 -26.225 -82.799 1.00 43.59 230 SER A N 1
ATOM 1645 C CA . SER A 1 230 ? 27.964 -25.738 -84.178 1.00 43.59 230 SER A CA 1
ATOM 1646 C C . SER A 1 230 ? 26.682 -24.918 -84.323 1.00 43.59 230 SER A C 1
ATOM 1648 O O . SER A 1 230 ? 25.587 -25.482 -84.293 1.00 43.59 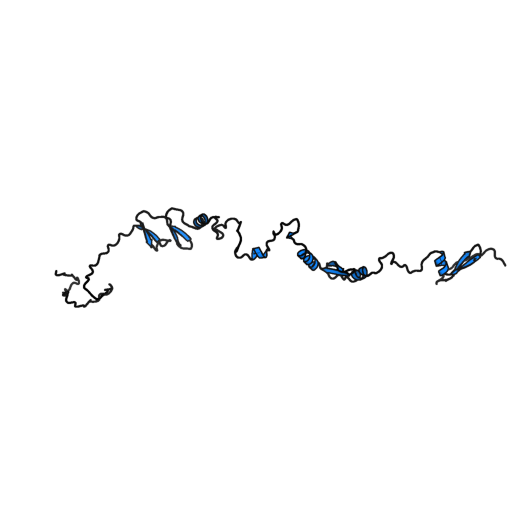230 SER A O 1
ATOM 1650 N N . ASN A 1 231 ? 26.791 -23.604 -84.484 1.00 42.34 231 ASN A N 1
ATOM 1651 C CA . ASN A 1 231 ? 25.688 -22.798 -84.993 1.00 42.34 231 ASN A CA 1
ATOM 1652 C C . ASN A 1 231 ? 26.148 -22.155 -86.301 1.00 42.34 231 ASN A C 1
ATOM 1654 O O . ASN A 1 231 ? 27.168 -21.471 -86.326 1.00 42.34 231 ASN A O 1
ATOM 1658 N N . GLN A 1 232 ? 25.413 -22.391 -87.390 1.00 48.31 232 GLN A N 1
ATOM 1659 C CA . GLN A 1 232 ? 25.799 -22.054 -88.770 1.00 48.31 232 GLN A CA 1
ATOM 1660 C C . GLN A 1 232 ? 25.880 -20.541 -89.074 1.00 48.31 232 GLN A C 1
ATOM 1662 O O . GLN A 1 232 ? 25.914 -20.150 -90.237 1.00 48.31 232 GLN A O 1
ATOM 1667 N N . ALA A 1 233 ? 25.918 -19.687 -88.051 1.00 45.81 233 ALA A N 1
ATOM 1668 C CA . ALA A 1 233 ? 26.083 -18.243 -88.177 1.00 45.81 233 ALA A CA 1
ATOM 1669 C C . ALA A 1 233 ? 27.488 -17.745 -87.785 1.00 45.81 233 ALA A C 1
ATOM 1671 O O . ALA A 1 233 ? 27.821 -16.609 -88.106 1.00 45.81 233 ALA A O 1
ATOM 1672 N N . CYS A 1 234 ? 28.327 -18.577 -87.151 1.00 43.00 234 CYS A N 1
ATOM 1673 C CA . CYS A 1 234 ? 29.715 -18.231 -86.845 1.00 43.00 234 CYS A CA 1
ATOM 1674 C C . CYS A 1 234 ? 30.621 -19.434 -87.141 1.00 43.00 234 CYS A C 1
ATOM 1676 O O . CYS A 1 234 ? 30.622 -20.410 -86.394 1.00 43.00 234 CYS A O 1
ATOM 1678 N N . ASP A 1 235 ? 31.377 -19.381 -88.238 1.00 42.09 235 ASP A N 1
ATOM 1679 C CA . ASP A 1 235 ? 32.378 -20.403 -88.553 1.00 42.09 235 ASP A CA 1
ATOM 1680 C C . ASP A 1 235 ? 33.580 -20.223 -87.612 1.00 42.09 235 ASP A C 1
ATOM 1682 O O . ASP A 1 235 ? 34.385 -19.302 -87.758 1.00 42.09 235 ASP A O 1
ATOM 1686 N N . TRP A 1 236 ? 33.650 -21.039 -86.562 1.00 46.38 236 TRP A N 1
ATOM 1687 C CA . TRP A 1 236 ? 34.747 -21.015 -85.599 1.00 46.38 236 TRP A CA 1
ATOM 1688 C C . TRP A 1 236 ? 35.775 -22.075 -85.982 1.00 46.38 236 TRP A C 1
ATOM 1690 O O . TRP A 1 236 ? 35.639 -23.245 -85.624 1.00 46.38 236 TRP A O 1
ATOM 1700 N N . VAL A 1 237 ? 36.836 -21.673 -86.685 1.00 42.66 237 VAL A N 1
ATOM 1701 C CA . VAL A 1 237 ? 37.966 -22.570 -86.955 1.00 42.66 237 VAL A CA 1
ATOM 1702 C C . VAL A 1 237 ? 38.989 -22.452 -85.830 1.00 42.66 237 VAL A C 1
ATOM 1704 O O . VAL A 1 237 ? 39.661 -21.434 -85.664 1.00 42.66 237 VAL A O 1
ATOM 1707 N N . TRP A 1 238 ? 39.131 -23.530 -85.064 1.00 43.03 238 TRP A N 1
ATOM 1708 C CA . TRP A 1 238 ? 40.213 -23.690 -84.100 1.00 43.03 238 TRP A CA 1
ATOM 1709 C C . TRP A 1 238 ? 41.526 -23.997 -84.830 1.00 43.03 238 TRP A C 1
ATOM 1711 O O . TRP A 1 238 ? 41.692 -25.075 -85.397 1.00 43.03 238 TRP A O 1
ATOM 1721 N N . LEU A 1 239 ? 42.488 -23.074 -84.789 1.00 44.44 239 LEU A N 1
ATOM 1722 C CA . LEU A 1 239 ? 43.877 -23.349 -85.163 1.00 44.44 239 LEU A CA 1
ATOM 1723 C C . LEU A 1 239 ? 44.683 -23.511 -83.874 1.00 44.44 239 LEU A C 1
ATOM 1725 O O . LEU A 1 239 ? 45.098 -22.531 -83.260 1.00 44.44 239 LEU A O 1
ATOM 1729 N N . ALA A 1 240 ? 44.884 -24.752 -83.435 1.00 41.56 240 ALA A N 1
ATOM 1730 C CA . ALA A 1 240 ? 45.843 -25.022 -82.373 1.00 41.56 240 ALA A CA 1
ATOM 1731 C C . ALA A 1 240 ? 47.261 -24.781 -82.916 1.00 41.56 240 ALA A C 1
ATOM 1733 O O . ALA A 1 240 ? 47.664 -25.408 -83.895 1.00 41.56 240 ALA A O 1
ATOM 1734 N N . ASN A 1 241 ? 48.025 -23.895 -82.277 1.00 42.66 241 ASN A N 1
ATOM 1735 C CA . ASN A 1 241 ? 49.474 -23.828 -82.453 1.00 42.66 241 ASN A CA 1
ATOM 1736 C C . ASN A 1 241 ? 50.152 -24.044 -81.093 1.00 42.66 241 ASN A C 1
ATOM 1738 O O . ASN A 1 241 ? 49.574 -23.697 -80.063 1.00 42.66 241 ASN A O 1
ATOM 1742 N N . GLN A 1 242 ? 51.327 -24.677 -81.092 1.00 45.78 242 GLN A N 1
ATOM 1743 C CA . GLN A 1 242 ? 51.881 -25.433 -79.953 1.00 45.78 242 GLN A CA 1
ATOM 1744 C C . GLN A 1 242 ? 52.232 -24.635 -78.677 1.00 45.78 242 GLN A C 1
ATOM 1746 O O . GLN A 1 242 ? 52.628 -25.247 -77.690 1.00 45.78 242 GLN A O 1
ATOM 1751 N N . ASP A 1 243 ? 52.006 -23.320 -78.629 1.00 43.53 243 ASP A N 1
ATOM 1752 C CA . ASP A 1 243 ? 52.514 -22.448 -77.557 1.00 43.53 243 ASP A CA 1
ATOM 1753 C C . ASP A 1 243 ? 51.431 -21.733 -76.718 1.00 43.53 243 ASP A C 1
ATOM 1755 O O . ASP A 1 243 ? 51.666 -20.671 -76.152 1.00 43.53 243 ASP A O 1
ATOM 1759 N N . ASN A 1 244 ? 50.247 -22.334 -76.558 1.00 43.97 244 ASN A N 1
ATOM 1760 C CA . ASN A 1 244 ? 49.306 -22.031 -75.458 1.00 43.97 244 ASN A CA 1
ATOM 1761 C C . ASN A 1 244 ? 48.764 -20.583 -75.320 1.00 43.97 244 ASN A C 1
ATOM 1763 O O . ASN A 1 244 ? 48.221 -20.233 -74.271 1.00 43.97 244 ASN A O 1
ATOM 1767 N N . TYR A 1 245 ? 48.796 -19.763 -76.372 1.00 41.91 245 TYR A N 1
ATOM 1768 C CA . TYR A 1 245 ? 48.037 -18.505 -76.426 1.00 41.91 245 TYR A CA 1
ATOM 1769 C C . TYR A 1 245 ? 46.892 -18.611 -77.441 1.00 41.91 245 TYR A C 1
ATOM 1771 O O . TYR A 1 245 ? 47.119 -18.877 -78.620 1.00 41.91 245 TYR A O 1
ATOM 1779 N N . LYS A 1 246 ? 45.648 -18.407 -76.984 1.00 44.81 246 LYS A N 1
ATOM 1780 C CA . LYS A 1 246 ? 44.457 -18.368 -77.848 1.00 44.81 246 LYS A CA 1
ATOM 1781 C C . LYS A 1 246 ? 44.185 -16.920 -78.251 1.00 44.81 246 LYS A C 1
ATOM 1783 O O . LYS A 1 246 ? 43.866 -16.100 -77.393 1.00 44.81 246 LYS A O 1
ATOM 1788 N N . TYR A 1 247 ? 44.286 -16.612 -79.540 1.00 42.72 247 TYR A N 1
ATOM 1789 C CA . TYR A 1 247 ? 43.851 -15.327 -80.086 1.00 42.72 247 TYR A CA 1
ATOM 1790 C C . TYR A 1 247 ? 42.519 -15.502 -80.815 1.00 42.72 247 TYR A C 1
ATOM 1792 O O . TYR A 1 247 ? 42.343 -16.450 -81.577 1.00 42.72 247 TYR A O 1
ATOM 1800 N N . LEU A 1 248 ? 41.590 -14.575 -80.582 1.00 44.66 248 LEU A N 1
ATOM 1801 C CA . LEU A 1 248 ? 40.334 -14.471 -81.317 1.00 44.66 248 LEU A CA 1
ATOM 1802 C C . LEU A 1 248 ? 40.576 -13.602 -82.557 1.00 44.66 248 LEU A C 1
ATOM 1804 O O . LEU A 1 248 ? 40.739 -12.389 -82.431 1.00 44.66 248 LEU A O 1
ATOM 1808 N N . LEU A 1 249 ? 40.604 -14.204 -83.747 1.00 42.88 249 LEU A N 1
ATOM 1809 C CA . LEU A 1 249 ? 40.478 -13.442 -84.989 1.00 42.88 249 LEU A CA 1
ATOM 1810 C C . LEU A 1 249 ? 38.992 -13.308 -85.314 1.00 42.88 249 LEU A C 1
ATOM 1812 O O . LEU A 1 249 ? 38.328 -14.291 -85.630 1.00 42.88 249 LEU A O 1
ATOM 1816 N N . ILE A 1 250 ? 38.479 -12.084 -85.234 1.00 43.56 250 ILE A N 1
ATOM 1817 C CA . ILE A 1 250 ? 37.160 -11.745 -85.761 1.00 43.56 250 ILE A CA 1
ATOM 1818 C C . ILE A 1 250 ? 37.378 -11.380 -87.230 1.00 43.56 250 ILE A C 1
ATOM 1820 O O . ILE A 1 250 ? 37.933 -10.321 -87.523 1.00 43.56 250 ILE A O 1
ATOM 1824 N N . ALA A 1 251 ? 37.006 -12.266 -88.152 1.00 43.94 251 ALA A N 1
ATOM 1825 C CA . ALA A 1 251 ? 36.808 -11.853 -89.536 1.00 43.94 251 ALA A CA 1
ATOM 1826 C C . ALA A 1 251 ? 35.509 -11.037 -89.581 1.00 43.94 251 ALA A C 1
ATOM 1828 O O . ALA A 1 251 ? 34.483 -11.498 -89.079 1.00 43.94 251 ALA A O 1
ATOM 1829 N N . GLY A 1 252 ? 35.597 -9.802 -90.081 1.00 40.62 252 GLY A N 1
ATOM 1830 C CA . GLY A 1 252 ? 34.429 -8.955 -90.330 1.00 40.62 252 GLY A CA 1
ATOM 1831 C C . GLY A 1 252 ? 33.554 -9.493 -91.451 1.00 40.62 252 GLY A C 1
ATOM 1832 O O . GLY A 1 252 ? 34.099 -10.193 -92.335 1.00 40.62 252 GLY A O 1
#

Nearest PDB structures (foldseek):
  3tnd-assembly1_F  TM=3.119E-01  e=3.988E+00  Shigella flexneri
  6ct8-assembly1_A  TM=2.631E-01  e=2.914E+00  Pseudomonas aeruginosa PAO1

Foldseek 3Di:
DDDPDDDDPDDDDDPDDPQWDWDDDPNDIDIDGPVRVCVVVVHDDPDPPCVVVDVPDDLLNVQVVPEDDPDDWDWDDPDVSHIYTDHPVNVVVCCVVVPPVCPPPPDPRPPCPDPCNVVVPPDPPDDDDPDQFDDVVRVTQNDPDPVSSCVSPAQDDDPPWDFAQLDPPDTHTQDDDDPQWDWDQDPVGSRRIHTDHPDDPPPPPPPPPPPDDDDDDDDDPDDPDDPPDDDPPDDDDDDDDDPPDDDDDDDD

Radius of gyration: 63.84 Å; Cα contacts (8 Å, |Δi|>4): 187; chains: 1; bounding box: 95×43×198 Å

Mean predicted aligned error: 19.59 Å